Protein AF-D4FB14-F1 (afdb_monomer)

Solvent-accessible surface area (backbone atoms only — not comparable to full-atom values): 10816 Å² total; per-residue (Å²): 96,70,40,68,49,98,64,38,14,62,93,37,67,51,73,77,49,75,47,68,54,41,96,86,33,47,47,35,34,47,76,75,43,80,45,64,65,75,73,38,76,52,76,44,35,54,68,38,36,37,28,49,55,84,32,40,20,40,39,31,70,35,40,84,39,26,44,37,42,24,39,80,46,80,50,56,49,92,87,82,57,50,80,40,74,49,42,32,41,36,32,32,37,50,33,45,89,35,49,62,56,20,61,69,43,66,49,81,36,81,83,39,46,65,65,57,49,53,50,52,42,48,38,38,71,61,81,35,59,51,46,44,76,78,39,82,56,90,43,39,35,28,40,38,35,58,78,79,51,34,35,44,33,43,27,70,34,55,43,76,51,95,56,98,83,56,55,68,44,89,50,50,28,40,38,37,40,37,70,52,96,92,49,76,48,74,51,75,47,52,90,69,82,86,123

Structure (mmCIF, N/CA/C/O backbone):
data_AF-D4FB14-F1
#
_entry.id   AF-D4FB14-F1
#
loop_
_atom_site.group_PDB
_atom_site.id
_atom_site.type_symbol
_atom_site.label_atom_id
_atom_site.label_alt_id
_atom_site.label_comp_id
_atom_site.label_asym_id
_atom_site.label_entity_id
_atom_site.label_seq_id
_atom_site.pdbx_PDB_ins_code
_atom_site.Cartn_x
_atom_site.Cartn_y
_atom_site.Cartn_z
_atom_site.occupancy
_atom_site.B_iso_or_equiv
_atom_site.auth_seq_id
_atom_site.auth_comp_id
_atom_site.auth_asym_id
_atom_site.auth_atom_id
_atom_site.pdbx_PDB_model_num
ATOM 1 N N . SER A 1 1 ? -9.679 -5.275 0.689 1.00 96.06 1 SER A N 1
ATOM 2 C CA . SER A 1 1 ? -10.363 -6.532 1.067 1.00 96.06 1 SER A CA 1
ATOM 3 C C . SER A 1 1 ? -11.517 -6.734 0.104 1.00 96.06 1 SER A C 1
ATOM 5 O O . SER A 1 1 ? -11.755 -5.839 -0.703 1.00 96.06 1 SER A O 1
ATOM 7 N N . ASN A 1 2 ? -12.218 -7.870 0.173 1.00 98.25 2 ASN A N 1
ATOM 8 C CA . ASN A 1 2 ? -13.463 -8.083 -0.573 1.00 98.25 2 ASN A CA 1
ATOM 9 C C . ASN A 1 2 ? -13.333 -7.854 -2.095 1.00 98.25 2 ASN A C 1
ATOM 11 O O . ASN A 1 2 ? -14.292 -7.456 -2.756 1.00 98.25 2 ASN A O 1
ATOM 15 N N . ILE A 1 3 ? -12.146 -8.109 -2.658 1.00 98.31 3 ILE A N 1
ATOM 16 C CA . ILE A 1 3 ? -11.881 -7.961 -4.092 1.00 98.31 3 ILE A CA 1
ATOM 17 C C . ILE A 1 3 ? -12.497 -9.154 -4.817 1.00 98.31 3 ILE A C 1
ATOM 19 O O . ILE A 1 3 ? -12.206 -10.314 -4.509 1.00 98.31 3 ILE A O 1
ATOM 23 N N . ASN A 1 4 ? -13.368 -8.855 -5.773 1.00 98.19 4 ASN A N 1
ATOM 24 C CA . ASN A 1 4 ? -14.141 -9.832 -6.521 1.00 98.19 4 ASN A CA 1
ATOM 25 C C . ASN A 1 4 ? -14.252 -9.395 -7.989 1.00 98.19 4 ASN A C 1
ATOM 27 O O . ASN A 1 4 ? -14.322 -8.203 -8.285 1.00 98.19 4 ASN A O 1
ATOM 31 N N . SER A 1 5 ? -14.356 -10.365 -8.895 1.00 98.44 5 SER A N 1
ATOM 32 C CA . SER A 1 5 ? -14.755 -10.159 -10.288 1.00 98.44 5 SER A CA 1
ATOM 33 C C . SER A 1 5 ? -15.698 -11.271 -10.740 1.00 98.44 5 SER A C 1
ATOM 35 O O . SER A 1 5 ? -15.844 -12.296 -10.070 1.00 98.44 5 SER A O 1
ATOM 37 N N . SER A 1 6 ? -16.344 -11.076 -11.888 1.00 97.94 6 SER A N 1
ATOM 38 C CA . SER A 1 6 ? -17.233 -12.073 -12.494 1.00 97.94 6 SER A CA 1
ATOM 39 C C . SER A 1 6 ? -16.515 -13.369 -12.889 1.00 97.94 6 SER A C 1
ATOM 41 O O . SER A 1 6 ? -17.149 -14.421 -12.915 1.00 97.94 6 SER A O 1
ATOM 43 N N . ASP A 1 7 ? -15.207 -13.310 -13.152 1.00 97.62 7 ASP A N 1
ATOM 44 C CA . ASP A 1 7 ? -14.383 -14.454 -13.560 1.00 97.62 7 ASP A CA 1
ATOM 45 C C . ASP A 1 7 ? -13.338 -14.799 -12.491 1.00 97.62 7 ASP A C 1
ATOM 47 O O . ASP A 1 7 ? -12.143 -14.880 -12.762 1.00 97.62 7 ASP A O 1
ATOM 51 N N . LYS A 1 8 ? -13.783 -14.960 -11.237 1.00 97.88 8 LYS A N 1
ATOM 52 C CA . LYS A 1 8 ? -12.958 -15.494 -10.134 1.00 97.88 8 LYS A CA 1
ATOM 53 C C . LYS A 1 8 ? -11.618 -14.763 -9.952 1.00 97.88 8 LYS A C 1
ATOM 55 O O . LYS A 1 8 ? -10.580 -15.392 -9.768 1.00 97.88 8 LYS A O 1
ATOM 60 N N . ASN A 1 9 ? -11.634 -13.434 -10.039 1.00 97.94 9 ASN A N 1
ATOM 61 C CA . ASN A 1 9 ? -10.448 -12.575 -9.958 1.00 97.94 9 ASN A CA 1
ATOM 62 C C . ASN A 1 9 ? -9.366 -12.833 -11.025 1.00 97.94 9 ASN A C 1
ATOM 64 O O . ASN A 1 9 ? -8.234 -12.371 -10.880 1.00 97.94 9 ASN A O 1
ATOM 68 N N . LYS A 1 10 ? -9.696 -13.506 -12.133 1.00 98.19 10 LYS A N 1
ATOM 69 C CA . LYS A 1 10 ? -8.795 -13.627 -13.283 1.00 98.19 10 LYS A CA 1
ATOM 70 C C . LYS A 1 10 ? -8.414 -12.237 -13.799 1.00 98.19 10 LYS A C 1
ATOM 72 O O . LYS A 1 10 ? -9.292 -11.411 -14.046 1.00 98.19 10 LYS A O 1
ATOM 77 N N . ASN A 1 11 ? -7.111 -12.007 -13.968 1.00 97.50 11 ASN A N 1
ATOM 78 C CA . ASN A 1 11 ? -6.515 -10.733 -14.394 1.00 97.50 11 ASN A CA 1
ATOM 79 C C . ASN A 1 11 ? -6.848 -9.534 -13.483 1.00 97.50 11 ASN A C 1
ATOM 81 O O . ASN A 1 11 ? -6.716 -8.388 -13.907 1.00 97.50 11 ASN A O 1
ATOM 85 N N . VAL A 1 12 ? -7.312 -9.774 -12.252 1.00 98.62 12 VAL A N 1
ATOM 86 C CA . VAL A 1 12 ? -7.488 -8.706 -11.266 1.00 98.62 12 VAL A CA 1
ATOM 87 C C . VAL A 1 12 ? -6.157 -8.482 -10.572 1.00 98.62 12 VAL A C 1
ATOM 89 O O . VAL A 1 12 ? -5.571 -9.407 -10.009 1.00 98.62 12 VAL A O 1
ATOM 92 N N . GLU A 1 13 ? -5.689 -7.242 -10.607 1.00 98.62 13 GLU A N 1
ATOM 93 C CA . GLU A 1 13 ? -4.352 -6.878 -10.159 1.00 98.62 13 GLU A CA 1
ATOM 94 C C . GLU A 1 13 ? -4.395 -5.605 -9.314 1.00 98.62 13 GLU A C 1
ATOM 96 O O . GLU A 1 13 ? -5.209 -4.712 -9.552 1.00 98.62 13 GLU A O 1
ATOM 101 N N . THR A 1 14 ? -3.491 -5.515 -8.339 1.00 98.81 14 THR A N 1
ATOM 102 C CA . THR A 1 14 ? -3.184 -4.259 -7.643 1.00 98.81 14 THR A CA 1
ATOM 103 C C . THR A 1 14 ? -1.739 -3.886 -7.936 1.00 98.81 14 THR A C 1
ATOM 105 O O . THR A 1 14 ? -0.813 -4.544 -7.459 1.00 98.81 14 THR A O 1
ATOM 108 N N . THR A 1 15 ? -1.531 -2.829 -8.716 1.00 98.81 15 THR A N 1
ATOM 109 C CA . THR A 1 15 ? -0.194 -2.325 -9.058 1.00 98.81 15 THR A CA 1
ATOM 110 C C . THR A 1 15 ? 0.459 -1.647 -7.857 1.00 98.81 15 THR A C 1
ATOM 112 O O . THR A 1 15 ? -0.116 -0.733 -7.272 1.00 98.81 15 THR A O 1
ATOM 115 N N . LEU A 1 16 ? 1.683 -2.059 -7.516 1.00 98.81 16 LEU A N 1
ATOM 116 C CA . LEU A 1 16 ? 2.514 -1.383 -6.516 1.00 98.81 16 LEU A CA 1
ATOM 117 C C . LEU A 1 16 ? 3.178 -0.143 -7.120 1.00 98.81 16 LEU A C 1
ATOM 119 O O . LEU A 1 16 ? 3.118 0.940 -6.542 1.00 98.81 16 LEU A O 1
ATOM 123 N N . PHE A 1 17 ? 3.787 -0.302 -8.297 1.00 98.81 17 PHE A N 1
ATOM 124 C CA . PHE A 1 17 ? 4.384 0.787 -9.065 1.00 98.81 17 PHE A CA 1
ATOM 125 C C . PHE A 1 17 ? 4.550 0.408 -10.538 1.00 98.81 17 PHE A C 1
ATOM 127 O O . PHE A 1 17 ? 4.574 -0.773 -10.897 1.00 98.81 17 PHE A O 1
ATOM 134 N N . GLN A 1 18 ? 4.724 1.427 -11.379 1.00 98.75 18 GLN A N 1
ATOM 135 C CA . GLN A 1 18 ? 5.226 1.288 -12.740 1.00 98.75 18 GLN A CA 1
ATOM 136 C C . GLN A 1 18 ? 5.961 2.569 -13.150 1.00 98.75 18 GLN A C 1
ATOM 138 O O . GLN A 1 18 ? 5.395 3.656 -13.063 1.00 98.75 18 GLN A O 1
ATOM 143 N N . HIS A 1 19 ? 7.198 2.446 -13.633 1.00 98.62 19 HIS A N 1
ATOM 144 C CA . HIS A 1 19 ? 7.951 3.565 -14.206 1.00 98.62 19 HIS A CA 1
ATOM 145 C C . HIS A 1 19 ? 8.799 3.109 -15.400 1.00 98.62 19 HIS A C 1
ATOM 147 O O . HIS A 1 19 ? 9.176 1.938 -15.513 1.00 98.62 19 HIS A O 1
ATOM 153 N N . ALA A 1 20 ? 9.102 4.043 -16.304 1.00 98.56 20 ALA A N 1
ATOM 154 C CA . ALA A 1 20 ? 9.988 3.782 -17.433 1.00 98.56 20 ALA A CA 1
ATOM 155 C C . ALA A 1 20 ? 11.423 3.523 -16.948 1.00 98.56 20 ALA A C 1
ATOM 157 O O . ALA A 1 20 ? 11.875 4.115 -15.965 1.00 98.56 20 ALA A O 1
ATOM 158 N N . ILE A 1 21 ? 12.141 2.653 -17.651 1.00 98.62 21 ILE A N 1
ATOM 159 C CA . ILE A 1 21 ? 13.561 2.405 -17.426 1.00 98.62 21 ILE A CA 1
ATOM 160 C C . ILE A 1 21 ? 14.365 3.369 -18.297 1.00 98.62 21 ILE A C 1
ATOM 162 O O . ILE A 1 21 ? 14.224 3.388 -19.519 1.00 98.62 21 ILE A O 1
ATOM 166 N N . THR A 1 22 ? 15.219 4.162 -17.661 1.00 97.94 22 THR A N 1
ATOM 167 C CA . THR A 1 22 ? 16.111 5.133 -18.311 1.00 97.94 22 THR A CA 1
ATOM 168 C C . THR A 1 22 ? 17.533 4.962 -17.768 1.00 97.94 22 THR A C 1
ATOM 170 O O . THR A 1 22 ? 17.707 4.269 -16.766 1.00 97.94 22 THR A O 1
ATOM 173 N N . PRO A 1 23 ? 18.565 5.608 -18.346 1.00 96.12 23 PRO A N 1
ATOM 174 C CA . PRO A 1 23 ? 19.920 5.541 -17.795 1.00 96.12 23 PRO A CA 1
ATOM 175 C C . PRO A 1 23 ? 20.027 5.992 -16.328 1.00 96.12 23 PRO A C 1
ATOM 177 O O . PRO A 1 23 ? 20.862 5.474 -15.594 1.00 96.12 23 PRO A O 1
ATOM 180 N N . THR A 1 24 ? 19.175 6.926 -15.888 1.00 96.31 24 THR A N 1
ATOM 181 C CA . THR A 1 24 ? 19.124 7.397 -14.493 1.00 96.31 24 THR A CA 1
ATOM 182 C C . THR A 1 24 ? 18.177 6.578 -13.615 1.00 96.31 24 THR A C 1
ATOM 184 O O . THR A 1 24 ? 18.390 6.502 -12.410 1.00 96.31 24 THR A O 1
ATOM 187 N N . LEU A 1 25 ? 17.163 5.935 -14.204 1.00 96.75 25 LEU A N 1
ATOM 188 C CA . LEU A 1 25 ? 16.174 5.092 -13.526 1.00 96.75 25 LEU A CA 1
ATOM 189 C C . LEU A 1 25 ? 16.327 3.625 -13.952 1.00 96.75 25 LEU A C 1
ATOM 191 O O . LEU A 1 25 ? 15.397 3.013 -14.481 1.00 96.75 25 LEU A O 1
ATOM 195 N N . ASN A 1 26 ? 17.534 3.076 -13.792 1.00 96.31 26 ASN A N 1
ATOM 196 C CA . ASN A 1 26 ? 17.870 1.757 -14.333 1.00 96.31 26 ASN A CA 1
ATOM 197 C C . ASN A 1 26 ? 17.841 0.620 -13.304 1.00 96.31 26 ASN A C 1
ATOM 199 O O . ASN A 1 26 ? 17.978 -0.543 -13.673 1.00 96.31 26 ASN A O 1
ATOM 203 N N . THR A 1 27 ? 17.666 0.918 -12.020 1.00 97.69 27 THR A N 1
ATOM 204 C CA . THR A 1 27 ? 17.907 -0.051 -10.944 1.00 97.69 27 THR A CA 1
ATOM 205 C C . THR A 1 27 ? 16.663 -0.249 -10.098 1.00 97.69 27 THR A C 1
ATOM 207 O O . THR A 1 27 ? 16.078 0.733 -9.644 1.00 97.69 27 THR A O 1
ATOM 210 N N . ILE A 1 28 ? 16.316 -1.497 -9.806 1.00 98.62 28 ILE A N 1
ATOM 211 C CA . ILE A 1 28 ? 15.419 -1.823 -8.691 1.00 98.62 28 ILE A CA 1
ATOM 212 C C . ILE A 1 28 ? 16.183 -2.658 -7.666 1.00 98.62 28 ILE A C 1
ATOM 214 O O . ILE A 1 28 ? 17.127 -3.370 -8.018 1.00 98.62 28 ILE A O 1
ATOM 218 N N . TRP A 1 29 ? 15.779 -2.585 -6.405 1.00 98.81 29 TRP A N 1
ATOM 219 C CA . TRP A 1 29 ? 16.258 -3.496 -5.367 1.00 98.81 29 TRP A CA 1
ATOM 220 C C . TRP A 1 29 ? 15.170 -4.501 -5.039 1.00 98.81 29 TRP A C 1
ATOM 222 O O . TRP A 1 29 ? 14.009 -4.124 -4.949 1.00 98.81 29 TRP A O 1
ATOM 232 N N . ILE A 1 30 ? 15.537 -5.762 -4.843 1.00 98.75 30 ILE A N 1
ATOM 233 C CA . ILE A 1 30 ? 14.637 -6.826 -4.395 1.00 98.75 30 ILE A CA 1
ATOM 234 C C . ILE A 1 30 ? 15.359 -7.587 -3.291 1.00 98.75 30 ILE A C 1
ATOM 236 O O . ILE A 1 30 ? 16.407 -8.176 -3.545 1.00 98.75 30 ILE A O 1
ATOM 240 N N . ASN A 1 31 ? 14.832 -7.564 -2.066 1.00 98.56 31 ASN A N 1
ATOM 241 C CA . ASN A 1 31 ? 15.411 -8.273 -0.918 1.00 98.56 31 ASN A CA 1
ATOM 242 C C . ASN A 1 31 ? 16.929 -8.037 -0.728 1.00 98.56 31 ASN A C 1
ATOM 244 O O . ASN A 1 31 ? 17.682 -8.952 -0.402 1.00 98.56 31 ASN A O 1
ATOM 248 N N . GLY A 1 32 ? 17.392 -6.806 -0.955 1.00 98.12 32 GLY A N 1
ATOM 249 C CA . GLY A 1 32 ? 18.802 -6.413 -0.827 1.00 98.12 32 GLY A CA 1
ATOM 250 C C . GLY A 1 32 ? 19.654 -6.688 -2.065 1.00 98.12 32 GLY A C 1
ATOM 251 O O . GLY A 1 32 ? 20.797 -6.245 -2.123 1.00 98.12 32 GLY A O 1
ATOM 252 N N . GLN A 1 33 ? 19.106 -7.352 -3.083 1.00 98.56 33 GLN A N 1
ATOM 253 C CA . GLN A 1 33 ? 19.774 -7.568 -4.359 1.00 98.56 33 GLN A CA 1
ATOM 254 C C . GLN A 1 33 ? 19.442 -6.445 -5.344 1.00 98.56 33 GLN A C 1
ATOM 256 O O . GLN A 1 33 ? 18.276 -6.139 -5.590 1.00 98.56 33 GLN A O 1
ATOM 261 N N . LYS A 1 34 ? 20.476 -5.864 -5.952 1.00 98.44 34 LYS A N 1
ATOM 262 C CA . LYS A 1 34 ? 20.340 -4.889 -7.036 1.00 98.44 34 LYS A CA 1
ATOM 263 C C . LYS A 1 34 ? 20.050 -5.602 -8.359 1.00 98.44 34 LYS A C 1
ATOM 265 O O . LYS A 1 34 ? 20.778 -6.524 -8.728 1.00 98.44 34 LYS A O 1
ATOM 270 N N . ILE A 1 35 ? 19.024 -5.161 -9.083 1.00 98.62 35 ILE A N 1
ATOM 271 C CA . ILE A 1 35 ? 18.598 -5.729 -10.366 1.00 98.62 35 ILE A CA 1
ATOM 272 C C . ILE A 1 35 ? 18.587 -4.637 -11.440 1.00 98.62 35 ILE A C 1
ATOM 274 O O . ILE A 1 35 ? 17.920 -3.611 -11.301 1.00 98.62 35 ILE A O 1
ATOM 278 N N . GLU A 1 36 ? 19.303 -4.894 -12.535 1.00 98.38 36 GLU A N 1
ATOM 279 C CA . GLU A 1 36 ? 19.389 -4.011 -13.711 1.00 98.38 36 GLU A CA 1
ATOM 280 C C . GLU A 1 36 ? 18.982 -4.718 -15.015 1.00 98.38 36 GLU A C 1
ATOM 282 O O . GLU A 1 36 ? 18.650 -4.054 -15.996 1.00 98.38 36 GLU A O 1
ATOM 287 N N . ALA A 1 37 ? 18.950 -6.057 -15.024 1.00 98.12 37 ALA A N 1
ATOM 288 C CA . ALA A 1 37 ? 18.675 -6.864 -16.211 1.00 98.12 37 ALA A CA 1
ATOM 289 C C . ALA A 1 37 ? 17.296 -6.573 -16.838 1.00 98.12 37 ALA A C 1
ATOM 291 O O . ALA A 1 37 ? 16.327 -6.271 -16.134 1.00 98.12 37 ALA A O 1
ATOM 292 N N . ILE A 1 38 ? 17.226 -6.671 -18.171 1.00 97.12 38 ILE A N 1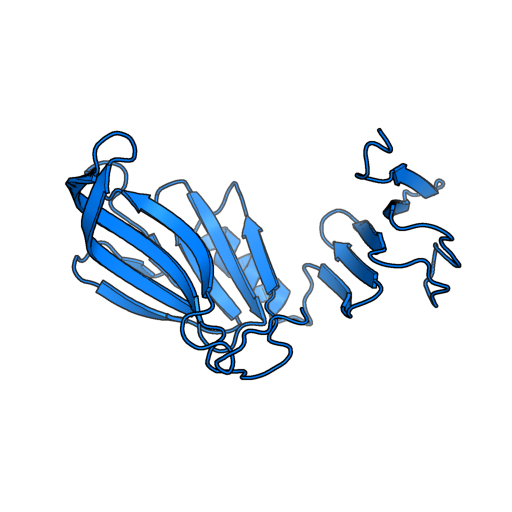
ATOM 293 C CA . ILE A 1 38 ? 16.005 -6.572 -18.982 1.00 97.12 38 ILE A CA 1
ATOM 294 C C . ILE A 1 38 ? 16.132 -7.588 -20.139 1.00 97.12 38 ILE A C 1
ATOM 296 O O . ILE A 1 38 ? 17.108 -7.505 -20.885 1.00 97.12 38 ILE A O 1
ATOM 300 N N . PRO A 1 39 ? 15.182 -8.523 -20.320 1.00 98.19 39 PRO A N 1
ATOM 301 C CA . PRO A 1 39 ? 14.025 -8.744 -19.462 1.00 98.19 39 PRO A CA 1
ATOM 302 C C . PRO A 1 39 ? 14.424 -9.330 -18.097 1.00 98.19 39 PRO A C 1
ATOM 304 O O . PRO A 1 39 ? 15.455 -9.986 -17.959 1.00 98.19 39 PRO A O 1
ATOM 307 N N . TYR A 1 40 ? 13.600 -9.087 -17.083 1.00 98.69 40 TYR A N 1
ATOM 308 C CA . TYR A 1 40 ? 13.703 -9.743 -15.783 1.00 98.69 40 TYR A CA 1
ATOM 309 C C . TYR A 1 40 ? 12.311 -9.944 -15.198 1.00 98.69 40 TYR A C 1
ATOM 311 O O . TYR A 1 40 ? 11.525 -8.999 -15.136 1.00 98.69 40 TYR A O 1
ATOM 319 N N . GLN A 1 41 ? 12.019 -11.157 -14.737 1.00 98.62 41 GLN A N 1
ATOM 320 C CA . GLN A 1 41 ? 10.761 -11.494 -14.084 1.00 98.62 41 GLN A CA 1
ATOM 321 C C . GLN A 1 41 ? 11.029 -12.315 -12.829 1.00 98.62 41 GLN A C 1
ATOM 323 O O . GLN A 1 41 ? 11.887 -13.197 -12.817 1.00 98.62 41 GLN A O 1
ATOM 328 N N . THR A 1 42 ? 10.271 -12.036 -11.776 1.00 98.75 42 THR A N 1
ATOM 329 C CA . THR A 1 42 ? 10.244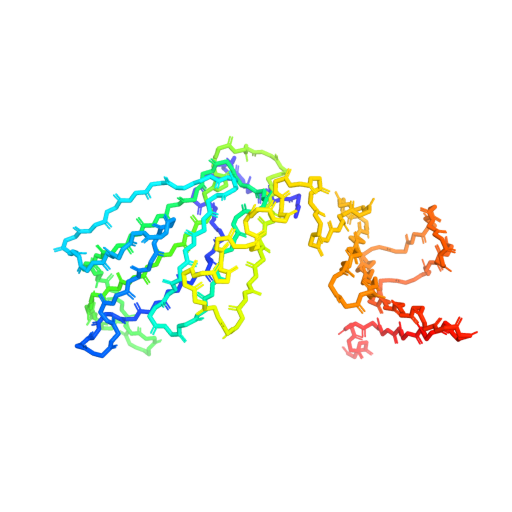 -12.857 -10.564 1.00 98.75 42 THR A CA 1
ATOM 330 C C . THR A 1 42 ? 8.898 -12.713 -9.860 1.00 98.75 42 THR A C 1
ATOM 332 O O . THR A 1 42 ? 8.098 -11.836 -10.192 1.00 98.75 42 THR A O 1
ATOM 335 N N . THR A 1 43 ? 8.653 -13.566 -8.872 1.00 98.69 43 THR A N 1
ATOM 336 C CA . THR A 1 43 ? 7.493 -13.481 -7.986 1.00 98.69 43 THR A CA 1
ATOM 337 C C . THR A 1 43 ? 7.945 -13.325 -6.544 1.00 98.69 43 THR A C 1
ATOM 339 O O . THR A 1 43 ? 8.828 -14.051 -6.090 1.00 98.69 43 THR A O 1
ATOM 342 N N . LEU A 1 44 ? 7.298 -12.418 -5.826 1.00 98.75 44 LEU A N 1
ATOM 343 C CA . LEU A 1 44 ? 7.481 -12.143 -4.410 1.00 98.75 44 LEU A CA 1
ATOM 344 C C . LEU A 1 44 ? 6.225 -12.530 -3.626 1.00 98.75 44 LEU A C 1
ATOM 346 O O . LEU A 1 44 ? 5.144 -12.721 -4.192 1.00 98.75 44 LEU A O 1
ATOM 350 N N . LYS A 1 45 ? 6.373 -12.621 -2.309 1.00 98.19 45 LYS A N 1
ATOM 351 C CA . LYS A 1 45 ? 5.319 -12.956 -1.348 1.00 98.19 45 LYS A CA 1
ATOM 352 C C . LYS A 1 45 ? 5.457 -12.116 -0.077 1.00 98.19 45 LYS A C 1
ATOM 354 O O . LYS A 1 45 ? 6.342 -11.274 0.048 1.00 98.19 45 LYS A O 1
ATOM 359 N N . GLN A 1 46 ? 4.577 -12.351 0.890 1.00 98.44 46 GLN A N 1
ATOM 360 C CA . GLN A 1 46 ? 4.654 -11.725 2.209 1.00 98.44 46 GLN A CA 1
ATOM 361 C C . GLN A 1 46 ? 6.059 -11.814 2.837 1.00 98.44 46 GLN A C 1
ATOM 363 O O . GLN A 1 46 ? 6.658 -12.886 2.927 1.00 98.44 46 GLN A O 1
ATOM 368 N N . GLY A 1 47 ? 6.539 -10.677 3.337 1.00 98.25 47 GLY A N 1
ATOM 369 C CA . GLY A 1 47 ? 7.850 -10.494 3.955 1.00 98.25 47 GLY A CA 1
ATOM 370 C C . GLY A 1 47 ? 8.941 -10.044 2.982 1.00 98.25 47 GLY A C 1
ATOM 371 O O . GLY A 1 47 ? 9.946 -9.498 3.445 1.00 98.25 47 GLY A O 1
ATOM 372 N N . ASP A 1 48 ? 8.737 -10.231 1.675 1.00 98.75 48 ASP A N 1
ATOM 373 C CA . ASP A 1 48 ? 9.625 -9.698 0.648 1.00 98.75 48 ASP A CA 1
ATOM 374 C C . ASP A 1 48 ? 9.425 -8.191 0.487 1.00 98.75 48 ASP A C 1
ATOM 376 O O . ASP A 1 48 ? 8.354 -7.633 0.757 1.00 98.75 48 ASP A O 1
ATOM 380 N N . TRP A 1 49 ? 10.468 -7.524 0.013 1.00 98.88 49 TRP A N 1
ATOM 381 C CA . TRP A 1 49 ? 10.435 -6.099 -0.256 1.00 98.88 49 TRP A CA 1
ATOM 382 C C . TRP A 1 49 ? 11.216 -5.730 -1.507 1.00 98.88 49 TRP A C 1
ATOM 384 O O . TRP A 1 49 ? 12.119 -6.444 -1.954 1.00 98.88 49 TRP A O 1
ATOM 394 N N . LEU A 1 50 ? 10.877 -4.568 -2.053 1.00 98.81 50 LEU A N 1
ATOM 395 C CA . LEU A 1 50 ? 11.554 -3.990 -3.200 1.00 98.81 50 LEU A CA 1
ATOM 396 C C . LEU A 1 50 ? 11.714 -2.471 -3.061 1.00 98.81 50 LEU A C 1
ATOM 398 O O . LEU A 1 50 ? 11.035 -1.854 -2.245 1.00 98.81 50 LEU A O 1
ATOM 402 N N . ILE A 1 51 ? 12.636 -1.880 -3.819 1.00 98.88 51 ILE A N 1
ATOM 403 C CA . ILE A 1 51 ? 12.802 -0.424 -3.950 1.00 98.88 51 ILE A CA 1
ATOM 404 C C . ILE A 1 51 ? 12.802 -0.096 -5.441 1.00 98.88 51 ILE A C 1
ATOM 406 O O . ILE A 1 51 ? 13.574 -0.698 -6.196 1.00 98.88 51 ILE A O 1
ATOM 410 N N . ASP A 1 52 ? 11.930 0.816 -5.864 1.00 98.75 52 ASP A N 1
ATOM 411 C CA . ASP A 1 52 ? 11.883 1.285 -7.250 1.00 98.75 52 ASP A CA 1
ATOM 412 C C . ASP A 1 52 ? 13.054 2.238 -7.572 1.00 98.75 52 ASP A C 1
ATOM 414 O O . ASP A 1 52 ? 13.840 2.618 -6.700 1.00 98.75 52 ASP A O 1
ATOM 418 N N . SER A 1 53 ? 13.201 2.646 -8.836 1.00 98.25 53 SER A N 1
ATOM 419 C CA . SER A 1 53 ? 14.268 3.591 -9.203 1.00 98.25 53 SER A CA 1
ATOM 420 C C . SER A 1 53 ? 14.042 5.018 -8.688 1.00 98.25 53 SER A C 1
ATOM 422 O O . SER A 1 53 ? 14.938 5.851 -8.809 1.00 98.25 53 SER A O 1
ATOM 424 N N . ASN A 1 54 ? 12.866 5.319 -8.136 1.00 98.06 54 ASN A N 1
ATOM 425 C CA . ASN A 1 54 ? 12.526 6.613 -7.556 1.00 98.06 54 ASN A CA 1
ATOM 426 C C . ASN A 1 54 ? 12.795 6.675 -6.043 1.00 98.06 54 ASN A C 1
ATOM 428 O O . ASN A 1 54 ? 12.635 7.741 -5.454 1.00 98.06 54 ASN A O 1
ATOM 432 N N . GLY A 1 55 ? 13.255 5.577 -5.434 1.00 98.19 55 GLY A N 1
ATOM 433 C CA . GLY A 1 55 ? 13.596 5.503 -4.013 1.00 98.19 55 GLY A CA 1
ATOM 434 C C . GLY A 1 55 ? 12.426 5.123 -3.103 1.00 98.19 55 GLY A C 1
ATOM 435 O O . GLY A 1 55 ? 12.579 5.161 -1.883 1.00 98.19 55 GLY A O 1
ATOM 436 N N . ASN A 1 56 ? 11.279 4.723 -3.661 1.00 98.81 56 ASN A N 1
ATOM 437 C CA . ASN A 1 56 ? 10.157 4.228 -2.869 1.00 98.81 56 ASN A CA 1
ATOM 438 C C . ASN A 1 56 ? 10.377 2.752 -2.537 1.00 98.81 56 ASN A C 1
ATOM 440 O O . ASN A 1 56 ? 10.555 1.920 -3.429 1.00 98.81 56 ASN A O 1
ATOM 444 N N . GLY A 1 57 ? 10.353 2.418 -1.251 1.00 98.88 57 GLY A N 1
ATOM 445 C CA . GLY A 1 57 ? 10.424 1.048 -0.762 1.00 98.88 57 GLY A CA 1
ATOM 446 C C . GLY A 1 57 ? 9.035 0.469 -0.554 1.00 98.88 57 GLY A C 1
ATOM 447 O O . GLY A 1 57 ? 8.196 1.106 0.070 1.00 98.88 57 GLY A O 1
ATOM 448 N N . TYR A 1 58 ? 8.796 -0.753 -1.015 1.00 98.88 58 TYR A N 1
ATOM 449 C CA . TYR A 1 58 ? 7.532 -1.463 -0.850 1.00 98.88 58 TYR A CA 1
ATOM 450 C C . TYR A 1 58 ? 7.802 -2.757 -0.094 1.00 98.88 58 TYR A C 1
ATOM 452 O O . TYR A 1 58 ? 8.513 -3.631 -0.589 1.00 98.88 58 TYR A O 1
ATOM 460 N N . LEU A 1 59 ? 7.244 -2.881 1.106 1.00 98.88 59 LEU A N 1
ATOM 461 C CA . LEU A 1 59 ? 7.259 -4.112 1.891 1.00 98.88 59 LEU A CA 1
ATOM 462 C C . LEU A 1 59 ? 5.918 -4.821 1.722 1.00 98.88 59 LEU A C 1
ATOM 464 O O . LEU A 1 59 ? 4.874 -4.260 2.057 1.00 98.88 59 LEU A O 1
ATOM 468 N N . ILE A 1 60 ? 5.940 -6.057 1.230 1.00 98.88 60 ILE A N 1
ATOM 469 C CA . ILE A 1 60 ? 4.738 -6.867 1.039 1.00 98.88 60 ILE A CA 1
ATOM 470 C C . ILE A 1 60 ? 4.372 -7.484 2.387 1.00 98.88 60 ILE A C 1
ATOM 472 O O . ILE A 1 60 ? 5.090 -8.340 2.900 1.00 98.88 60 ILE A O 1
ATOM 476 N N . THR A 1 61 ? 3.259 -7.067 2.980 1.00 98.62 61 THR A N 1
ATOM 477 C CA . THR A 1 61 ? 2.877 -7.494 4.336 1.00 98.62 61 THR A CA 1
ATOM 478 C C . THR A 1 61 ? 1.720 -8.485 4.353 1.00 98.62 61 THR A C 1
ATOM 480 O O . THR A 1 61 ? 1.614 -9.271 5.290 1.00 98.62 61 THR A O 1
ATOM 483 N N . GLN A 1 62 ? 0.916 -8.544 3.292 1.00 98.31 62 GLN A N 1
ATOM 484 C CA . GLN A 1 62 ? -0.040 -9.620 3.044 1.00 98.31 62 GLN A CA 1
ATOM 485 C C . GLN A 1 62 ? -0.339 -9.695 1.541 1.00 98.31 62 GLN A C 1
ATOM 487 O O . GLN A 1 62 ? -1.109 -8.906 1.009 1.00 98.31 62 GLN A O 1
ATOM 492 N N . ALA A 1 63 ? 0.279 -10.645 0.846 1.00 97.88 63 ALA A N 1
ATOM 493 C CA . ALA A 1 63 ? -0.062 -11.037 -0.521 1.00 97.88 63 ALA A CA 1
ATOM 494 C C . ALA A 1 63 ? 0.577 -12.400 -0.810 1.00 97.88 63 ALA A C 1
ATOM 496 O O . ALA A 1 63 ? 1.721 -12.642 -0.417 1.00 97.88 63 ALA A O 1
ATOM 497 N N . GLU A 1 64 ? -0.153 -13.285 -1.487 1.00 95.19 64 GLU A N 1
ATOM 498 C CA . GLU A 1 64 ? 0.351 -14.622 -1.824 1.00 95.19 64 GLU A CA 1
ATOM 499 C C . GLU A 1 64 ? 1.267 -14.595 -3.051 1.00 95.19 64 GLU A C 1
ATOM 501 O O . GLU A 1 64 ? 2.294 -15.272 -3.070 1.00 95.19 64 GLU A O 1
ATOM 506 N N . LYS A 1 65 ? 0.925 -13.776 -4.052 1.00 98.50 65 LYS A N 1
ATOM 507 C CA . LYS A 1 65 ? 1.678 -13.663 -5.297 1.00 98.50 65 LYS A CA 1
ATOM 508 C C . LYS A 1 65 ? 1.778 -12.212 -5.745 1.00 98.50 65 LYS A C 1
ATOM 510 O O . LYS A 1 65 ? 0.775 -11.576 -6.063 1.00 98.50 65 LYS A O 1
ATOM 515 N N . VAL A 1 66 ? 3.003 -11.707 -5.800 1.00 98.88 66 VAL A N 1
ATOM 516 C CA . VAL A 1 66 ? 3.334 -10.391 -6.349 1.00 98.88 66 VAL A CA 1
ATOM 517 C C . VAL A 1 66 ? 4.301 -10.592 -7.499 1.00 98.88 66 VAL A C 1
ATOM 519 O O . VAL A 1 66 ? 5.403 -11.087 -7.299 1.00 98.88 66 VAL A O 1
ATOM 522 N N . ASN A 1 67 ? 3.909 -10.237 -8.712 1.00 98.88 67 ASN A N 1
ATOM 523 C CA . ASN A 1 67 ? 4.799 -10.304 -9.862 1.00 98.88 67 ASN A CA 1
ATOM 524 C C . ASN A 1 67 ? 5.664 -9.046 -9.906 1.00 98.88 67 ASN A C 1
ATOM 526 O O . ASN A 1 67 ? 5.187 -7.947 -9.627 1.00 98.88 67 ASN A O 1
ATOM 530 N N . VAL A 1 68 ? 6.922 -9.205 -10.299 1.00 98.88 68 VAL A N 1
ATOM 531 C CA . VAL A 1 68 ? 7.823 -8.109 -10.656 1.00 98.88 68 VAL A CA 1
ATOM 532 C C . VAL A 1 68 ? 8.278 -8.350 -12.085 1.00 98.88 68 VAL A C 1
ATOM 534 O O . VAL A 1 68 ? 8.719 -9.453 -12.412 1.00 98.88 68 VAL A O 1
ATOM 537 N N . SER A 1 69 ? 8.189 -7.328 -12.932 1.00 98.81 69 SER A N 1
ATOM 538 C CA . SER A 1 69 ? 8.648 -7.398 -14.317 1.00 98.81 69 SER A CA 1
ATOM 539 C C . SER A 1 69 ? 9.427 -6.153 -14.717 1.00 98.81 69 SER A C 1
ATOM 541 O O . SER A 1 69 ? 8.984 -5.021 -14.506 1.00 98.81 69 SER A O 1
ATOM 543 N N . ARG A 1 70 ? 10.578 -6.385 -15.346 1.00 98.75 70 ARG A N 1
ATOM 544 C CA . ARG A 1 70 ? 11.320 -5.421 -16.156 1.00 98.75 70 ARG A CA 1
ATOM 545 C C . ARG A 1 70 ? 11.259 -5.901 -17.596 1.00 98.75 70 ARG A C 1
ATOM 547 O O . ARG A 1 70 ? 11.832 -6.942 -17.912 1.00 98.75 70 ARG A O 1
ATOM 554 N N . GLN A 1 71 ? 10.553 -5.188 -18.464 1.00 98.62 71 GLN A N 1
ATOM 555 C CA . GLN A 1 71 ? 10.313 -5.655 -19.831 1.00 98.62 71 GLN A CA 1
ATOM 556 C C . GLN A 1 71 ? 10.054 -4.518 -20.813 1.00 98.62 71 GLN A C 1
ATOM 558 O O . GLN A 1 71 ? 9.631 -3.428 -20.424 1.00 98.62 71 GLN A O 1
ATOM 563 N N . HIS A 1 72 ? 10.265 -4.820 -22.091 1.00 98.75 72 HIS A N 1
ATOM 564 C CA . HIS A 1 72 ? 9.704 -4.041 -23.185 1.00 98.75 72 HIS A CA 1
ATOM 565 C C . HIS A 1 72 ? 8.176 -4.189 -23.186 1.00 98.75 72 HIS A C 1
ATOM 567 O O . HIS A 1 72 ? 7.655 -5.295 -23.026 1.00 98.75 72 HIS A O 1
ATOM 573 N N . GLN A 1 73 ? 7.463 -3.081 -23.353 1.00 98.75 73 GLN A N 1
ATOM 574 C CA . GLN A 1 73 ? 6.010 -3.019 -23.417 1.00 98.75 73 GLN A CA 1
ATOM 575 C C . GLN A 1 73 ? 5.586 -2.234 -24.656 1.00 98.75 73 GLN A C 1
ATOM 577 O O . GLN A 1 73 ? 6.089 -1.140 -24.908 1.00 98.75 73 GLN A O 1
ATOM 582 N N . THR A 1 74 ? 4.612 -2.775 -25.381 1.00 98.50 74 THR A N 1
ATOM 583 C CA . THR A 1 74 ? 3.875 -2.074 -26.435 1.00 98.50 74 THR A CA 1
ATOM 584 C C . THR A 1 74 ? 2.553 -1.567 -25.871 1.00 98.50 74 THR A C 1
ATOM 586 O O . THR A 1 74 ? 1.848 -2.310 -25.188 1.00 98.50 74 THR A O 1
ATOM 589 N N . SER A 1 75 ? 2.197 -0.325 -26.172 1.00 98.31 75 SER A N 1
ATOM 590 C CA . SER A 1 75 ? 0.962 0.321 -25.729 1.00 98.31 75 SER A CA 1
ATOM 591 C C . SER A 1 75 ? 0.410 1.227 -26.838 1.00 98.31 75 SER A C 1
ATOM 593 O O . SER A 1 75 ? 0.808 1.121 -28.000 1.00 98.31 75 SER A O 1
ATOM 595 N N . ALA A 1 76 ? -0.533 2.099 -26.499 1.00 98.25 76 ALA A N 1
ATOM 596 C CA . ALA A 1 76 ? -1.045 3.136 -27.379 1.00 98.25 76 ALA A CA 1
ATOM 597 C C . ALA A 1 76 ? -1.206 4.447 -26.603 1.00 98.25 76 ALA A C 1
ATOM 599 O O . ALA A 1 76 ? -1.516 4.439 -25.409 1.00 98.25 76 ALA A O 1
ATOM 600 N N . GLU A 1 77 ? -0.988 5.583 -27.262 1.00 97.62 77 GLU A N 1
ATOM 601 C CA . GLU A 1 77 ? -1.241 6.879 -26.631 1.00 97.62 77 GLU A CA 1
ATOM 602 C C . GLU A 1 77 ? -2.757 7.140 -26.445 1.00 97.62 77 GLU A C 1
ATOM 604 O O . GLU A 1 77 ? -3.609 6.405 -26.953 1.00 97.62 77 GLU A O 1
ATOM 609 N N . ASN A 1 78 ? -3.115 8.151 -25.645 1.00 97.50 78 ASN A N 1
ATOM 610 C CA . ASN A 1 78 ? -4.498 8.330 -25.183 1.00 97.50 78 ASN A CA 1
ATOM 611 C C . ASN A 1 78 ? -5.414 9.141 -26.121 1.00 97.50 78 ASN A C 1
ATOM 613 O O . ASN A 1 78 ? -6.629 9.108 -25.920 1.00 97.50 78 ASN A O 1
ATOM 617 N N . LYS A 1 79 ? -4.891 9.867 -27.119 1.00 97.00 79 LYS A N 1
ATOM 618 C CA . LYS A 1 79 ? -5.688 10.785 -27.954 1.00 97.00 79 LYS A CA 1
ATOM 619 C C . LYS A 1 79 ? -6.214 10.149 -29.238 1.00 97.00 79 LYS A C 1
ATOM 621 O O . LYS A 1 79 ? -7.373 10.343 -29.590 1.00 97.00 79 LYS A O 1
ATOM 626 N N . ASN A 1 80 ? -5.370 9.431 -29.960 1.00 97.38 80 ASN A N 1
ATOM 627 C CA . ASN A 1 80 ? -5.623 8.812 -31.257 1.00 97.38 80 ASN A CA 1
ATOM 628 C C . ASN A 1 80 ? -5.243 7.319 -31.331 1.00 97.38 80 ASN A C 1
ATOM 630 O O . ASN A 1 80 ? -5.386 6.722 -32.399 1.00 97.38 80 ASN A O 1
ATOM 634 N N . ARG A 1 81 ? -4.826 6.705 -30.214 1.00 97.69 81 ARG A N 1
ATOM 635 C CA . ARG A 1 81 ? -4.467 5.285 -30.075 1.00 97.69 81 ARG A CA 1
ATOM 636 C C . ARG A 1 81 ? -3.319 4.852 -30.985 1.00 97.69 81 ARG A C 1
ATOM 638 O O . ARG A 1 81 ? -3.256 3.689 -31.383 1.00 97.69 81 ARG A O 1
ATOM 645 N N . GLN A 1 82 ? -2.424 5.773 -31.334 1.00 98.38 82 GLN A N 1
ATOM 646 C CA . GLN A 1 82 ? -1.242 5.403 -32.107 1.00 98.38 82 GLN A CA 1
ATOM 647 C C . GLN A 1 82 ? -0.309 4.527 -31.260 1.00 98.38 82 GLN A C 1
ATOM 649 O O . GLN A 1 82 ? -0.165 4.802 -30.062 1.00 98.38 82 GLN A O 1
ATOM 654 N N . PRO A 1 83 ? 0.308 3.483 -31.849 1.00 98.31 83 PRO A N 1
ATOM 655 C CA . PRO A 1 83 ? 1.194 2.583 -31.122 1.00 98.31 83 PRO A CA 1
ATOM 656 C C . PRO A 1 83 ? 2.361 3.322 -30.466 1.00 98.31 83 PRO A C 1
ATOM 658 O O . PRO A 1 83 ? 2.970 4.210 -31.064 1.00 98.31 83 PRO A O 1
ATOM 661 N N . THR A 1 84 ? 2.688 2.920 -29.244 1.00 98.56 84 THR A N 1
ATOM 662 C CA . THR A 1 84 ? 3.856 3.384 -28.493 1.00 98.56 84 THR A CA 1
ATOM 663 C C . THR A 1 84 ? 4.599 2.197 -27.900 1.00 98.56 84 THR A C 1
ATOM 665 O O . THR A 1 84 ? 4.044 1.109 -27.742 1.00 98.56 84 THR A O 1
ATOM 668 N N . GLU A 1 85 ? 5.865 2.399 -27.561 1.00 98.69 85 GLU A N 1
ATOM 669 C CA . GLU A 1 85 ? 6.694 1.365 -26.955 1.00 98.69 85 GLU A CA 1
ATOM 670 C C . GLU A 1 85 ? 7.649 1.952 -25.915 1.00 98.69 85 GLU A C 1
ATOM 672 O O . GLU A 1 85 ? 7.979 3.140 -25.945 1.00 98.69 85 GLU A O 1
ATOM 677 N N . GLY A 1 86 ? 8.093 1.120 -24.977 1.00 98.44 86 GLY A N 1
ATOM 678 C CA . GLY A 1 86 ? 9.083 1.509 -23.979 1.00 98.44 86 GLY A CA 1
ATOM 679 C C . GLY A 1 86 ? 9.474 0.360 -23.060 1.00 98.44 86 GLY A C 1
ATOM 680 O O . GLY A 1 86 ? 8.794 -0.659 -22.989 1.00 98.44 86 GLY A O 1
ATOM 681 N N . ASN A 1 87 ? 10.581 0.524 -22.340 1.00 98.75 87 ASN A N 1
ATOM 68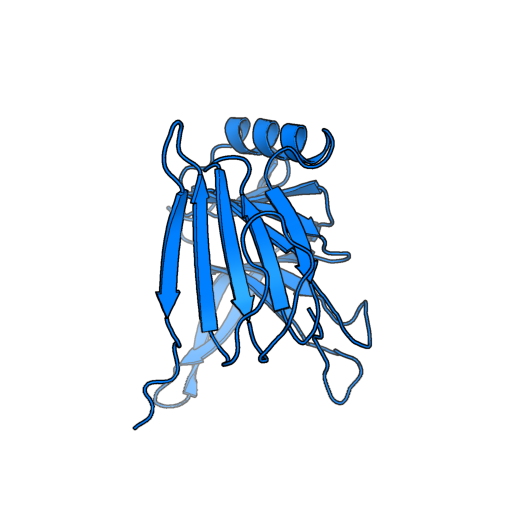2 C CA . ASN A 1 87 ? 10.998 -0.422 -21.306 1.00 98.75 87 ASN A CA 1
ATOM 683 C C . ASN A 1 87 ? 10.510 0.067 -19.943 1.00 98.75 87 ASN A C 1
ATOM 685 O O . ASN A 1 87 ? 10.717 1.231 -19.602 1.00 98.75 87 ASN A O 1
ATOM 689 N N . PHE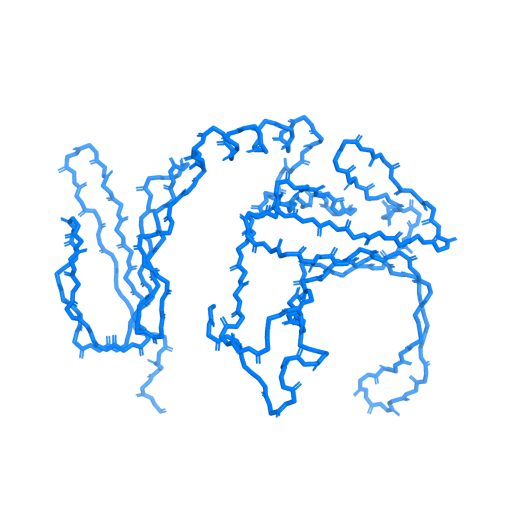 A 1 88 ? 9.902 -0.813 -19.152 1.00 98.88 88 PHE A N 1
ATOM 690 C CA . PHE A 1 88 ? 9.300 -0.462 -17.866 1.00 98.88 88 PHE A CA 1
ATOM 691 C C . PHE A 1 88 ? 9.713 -1.433 -16.769 1.00 98.88 88 PHE A C 1
ATOM 693 O O . PHE A 1 88 ? 9.861 -2.628 -17.018 1.00 98.88 88 PHE A O 1
ATOM 700 N N . SER A 1 89 ? 9.863 -0.906 -15.552 1.00 98.75 89 SER A N 1
ATOM 701 C CA . SER A 1 89 ? 9.864 -1.686 -14.313 1.00 98.75 89 SER A CA 1
ATOM 702 C C . SER A 1 89 ? 8.492 -1.572 -13.671 1.00 98.75 89 SER A C 1
ATOM 704 O O . SER A 1 89 ? 7.938 -0.476 -13.587 1.00 98.75 89 SER A O 1
ATOM 706 N N . SER A 1 90 ? 7.952 -2.692 -13.214 1.00 98.88 90 SER A N 1
ATOM 707 C CA . SER A 1 90 ? 6.635 -2.752 -12.585 1.00 98.88 90 SER A CA 1
ATOM 708 C C . SER A 1 90 ? 6.566 -3.886 -11.573 1.00 98.88 90 SER A C 1
ATOM 710 O O . SER A 1 90 ? 7.264 -4.895 -11.708 1.00 98.88 90 SER A O 1
ATOM 712 N N . ALA A 1 91 ? 5.705 -3.723 -10.575 1.00 98.88 91 ALA A N 1
ATOM 713 C CA . ALA A 1 91 ? 5.319 -4.798 -9.677 1.00 98.88 91 ALA A CA 1
ATOM 714 C C . ALA A 1 91 ? 3.825 -4.721 -9.370 1.00 98.88 91 ALA A C 1
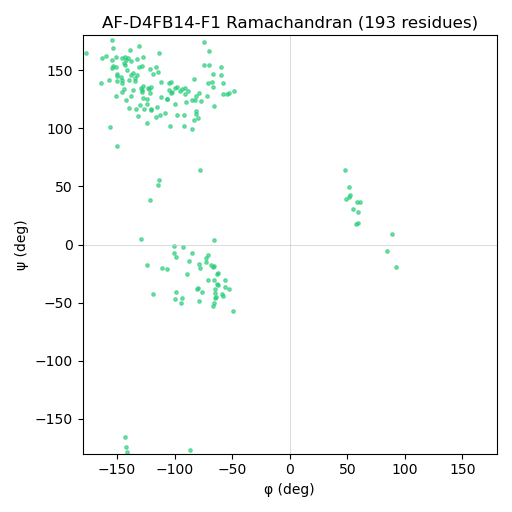ATOM 716 O O . ALA A 1 91 ? 3.281 -3.627 -9.203 1.00 98.88 91 ALA A O 1
ATOM 717 N N . TRP A 1 92 ? 3.163 -5.871 -9.282 1.00 98.94 92 TRP A N 1
ATOM 718 C CA . TRP A 1 92 ? 1.728 -5.951 -9.026 1.00 98.94 92 TRP A CA 1
ATOM 719 C C . TRP A 1 92 ? 1.349 -7.221 -8.272 1.00 98.94 92 TRP A C 1
ATOM 721 O O . TRP A 1 92 ? 1.954 -8.277 -8.447 1.00 98.94 92 TRP A O 1
ATOM 731 N N . ILE A 1 93 ? 0.331 -7.117 -7.427 1.00 98.88 93 ILE A N 1
ATOM 732 C CA . ILE A 1 93 ? -0.274 -8.242 -6.717 1.00 98.88 93 ILE A C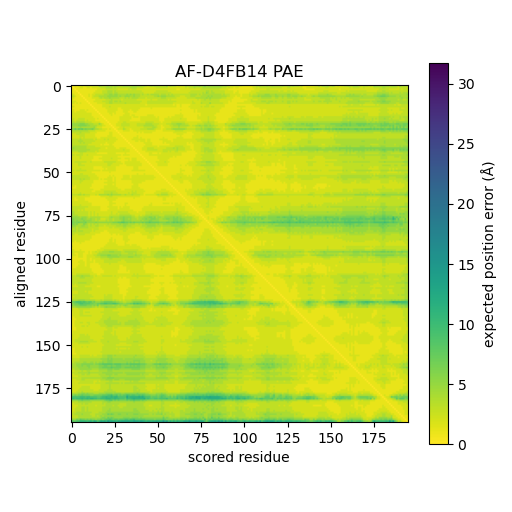A 1
ATOM 733 C C . ILE A 1 93 ? -1.259 -8.932 -7.662 1.00 98.88 93 ILE A C 1
ATOM 735 O O . ILE A 1 93 ? -2.130 -8.272 -8.224 1.00 98.88 93 ILE A O 1
ATOM 739 N N . ASP A 1 94 ? -1.132 -10.248 -7.817 1.00 98.69 94 ASP A N 1
ATOM 740 C CA . ASP A 1 94 ? -2.034 -11.088 -8.609 1.00 98.69 94 ASP A CA 1
ATOM 741 C C . ASP A 1 94 ? -3.147 -11.639 -7.711 1.00 98.69 94 ASP A C 1
ATOM 743 O O . ASP A 1 94 ? -2.898 -12.467 -6.832 1.00 98.69 94 ASP A O 1
ATOM 747 N N . HIS A 1 95 ? -4.383 -11.182 -7.923 1.00 98.38 95 HIS A N 1
ATOM 748 C CA . HIS A 1 95 ? -5.526 -11.602 -7.113 1.00 98.38 95 HIS A CA 1
ATOM 749 C C . HIS A 1 95 ? -6.167 -12.910 -7.583 1.00 98.38 95 HIS A C 1
ATOM 751 O O . HIS A 1 95 ? -7.017 -13.435 -6.862 1.00 98.38 95 HIS A O 1
ATOM 757 N N . SER A 1 96 ? -5.762 -13.469 -8.730 1.00 97.88 96 SER A N 1
ATOM 758 C CA . SER A 1 96 ? -6.358 -14.696 -9.283 1.00 97.88 96 SER A CA 1
ATOM 759 C C . SER A 1 96 ? -6.101 -15.940 -8.427 1.00 97.88 96 SER A C 1
ATOM 761 O O . SER A 1 96 ? -6.856 -16.909 -8.500 1.00 97.88 96 SER A O 1
ATOM 763 N N . VAL A 1 97 ? -5.089 -15.888 -7.554 1.00 96.56 97 VAL A N 1
ATOM 764 C CA . VAL A 1 97 ? -4.804 -16.915 -6.536 1.00 96.56 97 VAL A CA 1
ATOM 765 C C . VAL A 1 97 ? -5.942 -17.073 -5.520 1.00 96.56 97 VAL A C 1
ATOM 767 O O . VAL A 1 97 ? -6.125 -18.151 -4.962 1.00 96.56 97 VAL A O 1
ATOM 770 N N . GLN A 1 98 ? -6.763 -16.032 -5.329 1.00 96.81 98 GLN A N 1
ATOM 771 C CA . GLN A 1 98 ? -7.916 -16.061 -4.437 1.00 96.81 98 GLN A CA 1
ATOM 772 C C . GLN A 1 98 ? -9.199 -15.684 -5.206 1.00 96.81 98 GLN A C 1
ATOM 774 O O . GLN A 1 98 ? -9.452 -14.503 -5.449 1.00 96.81 98 GLN A O 1
ATOM 779 N N . PRO A 1 99 ? -10.071 -16.653 -5.544 1.00 95.12 99 PRO A N 1
ATOM 780 C CA . PRO A 1 99 ? -11.171 -16.442 -6.490 1.00 95.12 99 PRO A CA 1
ATOM 781 C C . PRO A 1 99 ? -12.332 -15.589 -5.958 1.00 95.12 99 PRO A C 1
ATOM 783 O O . PRO A 1 99 ? -13.178 -15.158 -6.738 1.00 95.12 99 PRO A O 1
ATOM 786 N N . LYS A 1 100 ? -12.405 -15.377 -4.640 1.00 97.38 100 LYS A N 1
ATOM 787 C CA . LYS A 1 100 ? -13.446 -14.589 -3.976 1.00 97.38 100 LYS A CA 1
ATOM 788 C C . LYS A 1 100 ? -12.864 -13.858 -2.772 1.00 97.38 100 LYS A C 1
ATOM 790 O O . LYS A 1 100 ? -12.046 -14.420 -2.045 1.00 97.38 100 LYS A O 1
ATOM 795 N N . ASP A 1 101 ? -13.322 -12.630 -2.559 1.00 97.81 101 ASP A N 1
ATOM 796 C CA . ASP A 1 101 ? -12.954 -11.774 -1.432 1.00 97.81 101 ASP A CA 1
ATOM 797 C C . ASP A 1 101 ? -11.432 -11.638 -1.256 1.00 97.81 101 ASP A C 1
ATOM 799 O O . ASP A 1 101 ? -10.907 -11.639 -0.139 1.00 97.81 101 ASP A O 1
ATOM 803 N N . SER A 1 102 ? -10.719 -11.508 -2.381 1.00 98.06 102 SER A N 1
ATOM 804 C CA . SER A 1 102 ? -9.271 -11.328 -2.390 1.00 98.06 102 SER A CA 1
ATOM 805 C C . SER A 1 102 ? -8.873 -10.062 -1.636 1.00 98.06 102 SER A C 1
ATOM 807 O O . SER A 1 102 ? -9.652 -9.114 -1.454 1.00 98.06 102 SER A O 1
ATOM 809 N N . ASN A 1 103 ? -7.666 -10.072 -1.092 1.00 98.31 103 ASN A N 1
ATOM 810 C CA . ASN A 1 103 ? -7.201 -9.025 -0.204 1.00 98.31 103 ASN A CA 1
ATOM 811 C C . ASN A 1 103 ? -5.681 -8.904 -0.239 1.00 98.31 103 ASN A C 1
ATOM 813 O O . ASN A 1 103 ? -4.979 -9.862 -0.554 1.00 98.31 103 ASN A O 1
ATOM 817 N N . TYR A 1 104 ? -5.202 -7.705 0.073 1.00 98.62 104 TYR A N 1
ATOM 818 C CA . TYR A 1 104 ? -3.784 -7.403 0.142 1.00 98.62 104 TYR A CA 1
ATOM 819 C C . TYR A 1 104 ? -3.480 -6.439 1.285 1.00 98.62 104 TYR A C 1
ATOM 821 O O . TYR A 1 104 ? -4.382 -5.741 1.769 1.00 98.62 104 TYR A O 1
ATOM 829 N N . GLU A 1 105 ? -2.209 -6.395 1.675 1.00 98.81 105 GLU A N 1
ATOM 830 C CA . GLU A 1 105 ? -1.564 -5.349 2.466 1.00 98.81 105 GLU A CA 1
ATOM 831 C C . GLU A 1 105 ? -0.116 -5.199 1.991 1.00 98.81 105 GLU A C 1
ATOM 833 O O . GLU A 1 105 ? 0.580 -6.179 1.709 1.00 98.81 105 GLU A O 1
ATOM 838 N N . TYR A 1 106 ? 0.335 -3.957 1.906 1.00 98.81 106 TYR A N 1
ATOM 839 C CA . TYR A 1 106 ? 1.734 -3.605 1.724 1.00 98.81 106 TYR A CA 1
ATOM 840 C C . TYR A 1 106 ? 1.974 -2.244 2.375 1.00 98.81 106 TYR A C 1
ATOM 842 O O . TYR A 1 106 ? 1.031 -1.488 2.620 1.00 98.81 106 TYR A O 1
ATOM 850 N N . MET A 1 107 ? 3.234 -1.930 2.655 1.00 98.81 107 MET A N 1
ATOM 851 C CA . MET A 1 107 ? 3.640 -0.654 3.237 1.00 98.81 107 MET A CA 1
ATOM 852 C C . MET A 1 107 ? 4.661 0.028 2.334 1.00 98.81 107 MET A C 1
ATOM 854 O O . MET A 1 107 ? 5.588 -0.627 1.855 1.00 98.81 107 MET A O 1
ATOM 858 N N . VAL A 1 108 ? 4.477 1.331 2.103 1.00 98.88 108 VAL A N 1
ATOM 859 C CA . VAL A 1 108 ? 5.389 2.153 1.299 1.00 98.88 108 VAL A CA 1
ATOM 860 C C . VAL A 1 108 ? 6.233 3.036 2.212 1.00 98.88 108 VAL A C 1
ATOM 862 O O . VAL A 1 108 ? 5.702 3.698 3.102 1.00 98.88 108 VAL A O 1
ATOM 865 N N . PHE A 1 109 ? 7.537 3.068 1.962 1.00 98.75 109 PHE A N 1
ATOM 866 C CA . PHE A 1 109 ? 8.514 3.927 2.622 1.00 98.75 109 PHE A CA 1
ATOM 867 C C . PHE A 1 109 ? 9.084 4.895 1.583 1.00 98.75 109 PHE A C 1
ATOM 869 O O . PHE A 1 109 ? 9.671 4.461 0.596 1.00 98.75 109 PHE A O 1
ATOM 876 N N . LEU A 1 110 ? 8.887 6.199 1.784 1.00 98.44 110 LEU A N 1
ATOM 877 C CA . LEU A 1 110 ? 9.220 7.228 0.785 1.00 98.44 110 LEU A CA 1
ATOM 878 C C . LEU A 1 110 ? 10.717 7.577 0.732 1.00 98.44 110 LEU A C 1
ATOM 880 O O . LEU A 1 110 ? 11.177 8.193 -0.221 1.00 98.44 110 LEU A O 1
ATOM 884 N N . ASP A 1 111 ? 11.472 7.213 1.765 1.00 97.12 111 ASP A N 1
ATOM 885 C CA . ASP A 1 111 ? 12.895 7.508 1.941 1.00 97.12 111 ASP A CA 1
ATOM 886 C C . ASP A 1 111 ? 13.721 6.216 2.079 1.00 97.12 111 ASP A C 1
ATOM 888 O O . ASP A 1 111 ? 14.642 6.119 2.905 1.00 97.12 111 ASP A O 1
ATOM 892 N N . ALA A 1 112 ? 13.346 5.196 1.303 1.00 98.56 112 ALA A N 1
ATOM 893 C CA . ALA A 1 112 ? 13.859 3.846 1.447 1.00 98.56 112 ALA A CA 1
ATOM 894 C C . ALA A 1 112 ? 15.319 3.712 0.996 1.00 98.56 112 ALA A C 1
ATOM 896 O O . ALA A 1 112 ? 15.737 4.206 -0.049 1.00 98.56 112 ALA A O 1
ATOM 897 N N . THR A 1 113 ? 16.082 2.948 1.774 1.00 98.62 113 THR A N 1
ATOM 898 C CA . THR A 1 113 ? 17.389 2.403 1.386 1.00 98.62 113 THR A CA 1
ATOM 899 C C . THR A 1 113 ? 17.380 0.893 1.633 1.00 98.62 113 THR A C 1
ATOM 901 O O . THR A 1 113 ? 16.534 0.419 2.403 1.00 98.62 113 THR A O 1
ATOM 904 N N . PRO A 1 114 ? 18.287 0.110 1.018 1.00 98.50 114 PRO A N 1
ATOM 905 C CA . PRO A 1 114 ? 18.375 -1.326 1.279 1.00 98.50 114 PRO A CA 1
ATOM 906 C C . PRO A 1 114 ? 18.492 -1.664 2.773 1.00 98.50 114 PRO A C 1
ATOM 908 O O . PRO A 1 114 ? 17.858 -2.607 3.247 1.00 98.50 114 PRO A O 1
ATOM 911 N N . GLU A 1 115 ? 19.235 -0.857 3.530 1.00 98.50 115 GLU A N 1
ATOM 912 C CA . GLU A 1 115 ? 19.418 -1.008 4.975 1.00 98.50 115 GLU A CA 1
ATOM 913 C C . GLU A 1 115 ? 18.103 -0.764 5.723 1.00 98.50 115 GLU A C 1
ATOM 915 O O . GLU A 1 115 ? 17.648 -1.641 6.461 1.00 98.50 115 GLU A O 1
ATOM 920 N N . LYS A 1 116 ? 17.439 0.377 5.472 1.00 98.50 116 LYS A N 1
ATOM 921 C CA . LYS A 1 116 ? 16.147 0.708 6.097 1.00 98.50 116 LYS A CA 1
ATOM 922 C C . LYS A 1 116 ? 15.089 -0.347 5.788 1.00 98.50 116 LYS A C 1
ATOM 924 O O . LYS A 1 116 ? 14.359 -0.763 6.684 1.00 98.50 116 LYS A O 1
ATOM 929 N N . MET A 1 117 ? 15.012 -0.824 4.546 1.00 98.81 117 MET A N 1
ATOM 930 C CA . MET A 1 117 ? 14.052 -1.868 4.173 1.00 98.81 117 MET A CA 1
ATOM 931 C C . MET A 1 117 ? 14.345 -3.194 4.878 1.00 98.81 117 MET A C 1
ATOM 933 O O . MET A 1 117 ? 13.413 -3.856 5.336 1.00 98.81 117 MET A O 1
ATOM 937 N N . GLY A 1 118 ? 15.621 -3.555 5.046 1.00 98.56 118 GLY A N 1
ATOM 938 C CA . GLY A 1 118 ? 16.028 -4.701 5.860 1.00 98.56 118 GLY A CA 1
ATOM 939 C C . GLY A 1 118 ? 15.551 -4.596 7.314 1.00 98.56 118 GLY A C 1
ATOM 940 O O . GLY A 1 118 ? 15.007 -5.564 7.858 1.00 98.56 118 GLY A O 1
ATOM 941 N N . GLU A 1 119 ? 15.685 -3.416 7.927 1.00 98.25 119 GLU A N 1
ATOM 942 C CA . GLU A 1 119 ? 15.187 -3.134 9.279 1.00 98.25 119 GLU A CA 1
ATOM 943 C C . GLU A 1 119 ? 13.658 -3.197 9.365 1.00 98.25 119 GLU A C 1
ATOM 945 O O . GLU A 1 119 ? 13.119 -3.832 10.274 1.00 98.25 119 GLU A O 1
ATOM 950 N N . MET A 1 120 ? 12.942 -2.587 8.416 1.00 98.44 120 MET A N 1
ATOM 951 C CA . MET A 1 120 ? 11.475 -2.597 8.396 1.00 98.44 120 MET A CA 1
ATOM 952 C C . MET A 1 120 ? 10.928 -4.010 8.192 1.00 98.44 120 MET A C 1
ATOM 954 O O . MET A 1 120 ? 10.021 -4.431 8.910 1.00 98.44 120 MET A O 1
ATOM 958 N N . ALA A 1 121 ? 11.529 -4.793 7.293 1.00 98.44 121 ALA A N 1
ATOM 959 C CA . ALA A 1 121 ? 11.175 -6.195 7.101 1.00 98.44 121 ALA A CA 1
ATOM 960 C C . ALA A 1 121 ? 11.442 -7.034 8.366 1.00 98.44 121 ALA A C 1
ATOM 962 O O . ALA A 1 121 ? 10.676 -7.947 8.680 1.00 98.44 121 ALA A O 1
ATOM 963 N N . LYS A 1 122 ? 12.500 -6.724 9.130 1.00 97.94 122 LYS A N 1
ATOM 964 C CA . LYS A 1 122 ? 12.760 -7.355 10.433 1.00 97.94 122 LYS A CA 1
ATOM 965 C C . LYS A 1 122 ? 11.686 -6.985 11.460 1.00 97.94 122 LYS A C 1
ATOM 967 O O . LYS A 1 122 ? 11.093 -7.894 12.035 1.00 97.94 122 LYS A O 1
ATOM 972 N N . LYS A 1 123 ? 11.367 -5.694 11.620 1.00 97.81 123 LYS A N 1
ATOM 973 C CA . LYS A 1 123 ? 10.272 -5.229 12.496 1.00 97.81 123 LYS A CA 1
ATOM 974 C C . LYS A 1 123 ? 8.930 -5.865 12.135 1.00 97.81 123 LYS A C 1
ATOM 976 O O . LYS A 1 123 ? 8.140 -6.181 13.018 1.00 97.81 123 LYS A O 1
ATOM 981 N N . PHE A 1 124 ? 8.670 -6.076 10.846 1.00 98.06 124 PHE A N 1
ATOM 982 C CA . PHE A 1 124 ? 7.473 -6.770 10.385 1.00 98.06 124 PHE A CA 1
ATOM 983 C C . PHE A 1 124 ? 7.430 -8.236 10.843 1.00 98.06 124 PHE A C 1
ATOM 985 O O . PHE A 1 124 ? 6.408 -8.694 11.349 1.00 98.06 124 PHE A O 1
ATOM 992 N N . ARG A 1 125 ? 8.542 -8.971 10.720 1.00 95.62 125 ARG A N 1
ATOM 993 C CA . ARG A 1 125 ? 8.630 -10.369 11.183 1.00 95.62 125 ARG A CA 1
ATOM 994 C C . ARG A 1 125 ? 8.508 -10.498 12.703 1.00 95.62 125 ARG A C 1
ATOM 996 O O . ARG A 1 125 ? 7.976 -11.490 13.190 1.00 95.62 125 ARG A O 1
ATOM 1003 N N . GLU A 1 126 ? 8.953 -9.491 13.446 1.00 92.94 126 GLU A N 1
ATOM 1004 C CA . GLU A 1 126 ? 8.825 -9.394 14.904 1.00 92.94 126 GLU A CA 1
ATOM 1005 C C . GLU A 1 126 ? 7.399 -8.968 15.316 1.00 92.94 126 GLU A C 1
ATOM 1007 O O . GLU A 1 126 ? 7.182 -7.902 15.887 1.00 92.94 126 GLU A O 1
ATOM 1012 N N . ASN A 1 127 ? 6.405 -9.816 15.018 1.00 92.38 127 ASN A N 1
ATOM 1013 C CA . ASN A 1 127 ? 4.989 -9.619 15.375 1.00 92.38 127 ASN A CA 1
ATOM 1014 C C . ASN A 1 127 ? 4.342 -8.349 14.771 1.00 92.38 127 ASN A C 1
ATOM 1016 O O . ASN A 1 127 ? 3.534 -7.668 15.411 1.00 92.38 127 ASN A O 1
ATOM 1020 N N . ASN A 1 128 ? 4.721 -8.013 13.535 1.00 94.56 128 ASN A N 1
ATOM 1021 C CA . ASN A 1 128 ? 4.305 -6.813 12.814 1.00 94.56 128 ASN A CA 1
ATOM 1022 C C . ASN A 1 128 ? 4.427 -5.541 13.668 1.00 94.56 128 ASN A C 1
ATOM 1024 O O . ASN A 1 128 ? 3.440 -4.880 13.988 1.00 94.56 128 ASN A O 1
ATOM 1028 N N . GLY A 1 129 ? 5.651 -5.178 14.055 1.00 96.12 129 GLY A N 1
ATOM 1029 C CA . GLY A 1 129 ? 5.945 -3.950 14.801 1.00 96.12 129 GLY A CA 1
ATOM 1030 C C . GLY A 1 129 ? 5.687 -2.643 14.035 1.00 96.12 129 GLY A C 1
ATOM 1031 O O . GLY A 1 129 ? 5.994 -1.579 14.562 1.00 96.12 129 GLY A O 1
ATOM 1032 N N . LEU A 1 130 ? 5.150 -2.708 12.812 1.00 98.31 130 LEU A N 1
ATOM 1033 C CA . LEU A 1 130 ? 4.917 -1.555 11.940 1.00 98.31 130 LEU A CA 1
ATOM 1034 C C . LEU A 1 130 ? 3.491 -1.018 12.074 1.00 98.31 130 LEU A C 1
ATOM 1036 O O . LEU A 1 130 ? 3.287 0.170 12.293 1.00 98.31 130 LEU A O 1
ATOM 1040 N N . TYR A 1 131 ? 2.498 -1.898 11.981 1.00 98.69 131 TYR A N 1
ATOM 1041 C CA . TYR A 1 131 ? 1.091 -1.531 12.098 1.00 98.69 131 TYR A CA 1
ATOM 1042 C C . TYR A 1 131 ? 0.262 -2.726 12.581 1.00 98.69 131 TYR A C 1
ATOM 1044 O O . TYR A 1 131 ? 0.763 -3.835 12.779 1.00 98.69 131 TYR A O 1
ATOM 1052 N N . GLN A 1 132 ? -1.023 -2.500 12.811 1.00 98.31 132 GLN A N 1
ATOM 1053 C CA . GLN A 1 132 ? -2.001 -3.534 13.101 1.00 98.31 132 GLN A CA 1
ATOM 1054 C C . GLN A 1 132 ? -3.288 -3.240 12.342 1.00 98.31 132 GLN A C 1
ATOM 1056 O O . GLN A 1 132 ? -3.861 -2.159 12.464 1.00 98.31 132 GLN A O 1
ATOM 1061 N N . VAL A 1 133 ? -3.778 -4.230 11.604 1.00 98.25 133 VAL A N 1
ATOM 1062 C CA . VAL A 1 133 ? -5.157 -4.224 11.120 1.00 98.25 133 VAL A CA 1
ATOM 1063 C C . VAL A 1 133 ? -6.052 -4.673 12.265 1.00 98.25 133 VAL A C 1
ATOM 1065 O O . VAL A 1 133 ? -6.016 -5.832 12.670 1.00 98.25 133 VAL A O 1
ATOM 1068 N N . VAL A 1 134 ? -6.822 -3.742 12.819 1.00 98.19 134 VAL A N 1
ATOM 1069 C CA . VAL A 1 134 ? -7.786 -4.030 13.891 1.00 98.19 134 VAL A CA 1
ATOM 1070 C C . VAL A 1 134 ? -9.058 -4.632 13.296 1.00 98.19 134 VAL A C 1
ATOM 1072 O O . VAL A 1 134 ? -9.632 -5.555 13.866 1.00 98.19 134 VAL A O 1
ATOM 1075 N N . ARG A 1 135 ? -9.475 -4.154 12.117 1.00 98.31 135 ARG A N 1
ATOM 1076 C CA . ARG A 1 135 ? -10.628 -4.683 11.381 1.00 98.31 135 ARG A CA 1
ATOM 1077 C C . ARG A 1 135 ? -10.443 -4.500 9.878 1.00 98.31 135 ARG A C 1
ATOM 1079 O O . ARG A 1 135 ? -9.923 -3.473 9.445 1.00 98.31 135 ARG A O 1
ATOM 1086 N N . LYS A 1 136 ? -10.858 -5.494 9.091 1.00 98.31 136 LYS A N 1
ATOM 1087 C CA . LYS A 1 136 ? -10.762 -5.497 7.623 1.00 98.31 136 LYS A CA 1
ATOM 1088 C C . LYS A 1 136 ? -11.904 -6.310 7.024 1.00 98.31 136 LYS A C 1
ATOM 1090 O O . LYS A 1 136 ? -11.754 -7.497 6.749 1.00 98.31 136 LYS A O 1
ATOM 1095 N N . ASP A 1 137 ? -13.048 -5.666 6.851 1.00 98.12 137 ASP A N 1
ATOM 1096 C CA . ASP A 1 137 ? -14.226 -6.242 6.210 1.00 98.12 137 ASP A CA 1
ATOM 1097 C C . ASP A 1 137 ? -14.960 -5.201 5.348 1.00 98.12 137 ASP A C 1
ATOM 1099 O O . ASP A 1 137 ? -14.486 -4.084 5.150 1.00 98.12 137 ASP A O 1
ATOM 1103 N N . LYS A 1 138 ? -16.121 -5.588 4.815 1.00 98.00 138 LYS A N 1
ATOM 1104 C CA . LYS A 1 138 ? -16.953 -4.758 3.936 1.00 98.00 138 LYS A CA 1
ATOM 1105 C C . LYS A 1 138 ? -17.560 -3.516 4.609 1.00 98.00 138 LYS A C 1
ATOM 1107 O O . LYS A 1 138 ? -18.029 -2.633 3.897 1.00 98.00 138 LYS A O 1
ATOM 1112 N N . ASP A 1 139 ? -17.612 -3.473 5.940 1.00 98.25 139 ASP A N 1
ATOM 1113 C CA . ASP A 1 139 ? -18.299 -2.418 6.685 1.00 98.25 139 ASP A CA 1
ATOM 1114 C C . ASP A 1 139 ? -17.290 -1.377 7.180 1.00 98.25 139 ASP A C 1
ATOM 1116 O O . ASP A 1 139 ? -17.502 -0.174 7.004 1.00 98.25 139 ASP A O 1
ATOM 1120 N N . VAL A 1 140 ? -16.177 -1.829 7.775 1.00 98.50 140 VAL A N 1
ATOM 1121 C CA . VAL A 1 140 ? -15.162 -0.946 8.363 1.00 98.50 140 VAL A CA 1
ATOM 1122 C C . VAL A 1 140 ? -13.750 -1.498 8.170 1.00 98.50 140 VAL A C 1
ATOM 1124 O O . VAL A 1 140 ? -13.453 -2.652 8.489 1.00 98.50 140 VAL A O 1
ATOM 1127 N N . HIS A 1 141 ? -12.835 -0.630 7.742 1.00 98.81 141 HIS A N 1
ATOM 1128 C CA . HIS A 1 141 ? -11.396 -0.854 7.870 1.00 98.81 141 HIS A CA 1
ATOM 1129 C C . HIS A 1 141 ? -10.824 -0.020 9.008 1.00 98.81 141 HIS A C 1
ATOM 1131 O O . HIS A 1 141 ? -11.051 1.185 9.064 1.00 98.81 141 HIS A O 1
ATOM 1137 N N . ILE A 1 142 ? -10.056 -0.654 9.892 1.00 98.81 142 ILE A N 1
ATOM 1138 C CA . ILE A 1 142 ? -9.396 0.004 11.020 1.00 98.81 142 ILE A CA 1
ATOM 1139 C C . ILE A 1 142 ? -7.925 -0.395 11.016 1.00 98.81 142 ILE A C 1
ATOM 1141 O O . ILE A 1 142 ? -7.596 -1.579 11.134 1.00 98.81 142 ILE A O 1
ATOM 1145 N N . ILE A 1 143 ? -7.047 0.597 10.891 1.00 98.75 143 ILE A N 1
ATOM 1146 C CA . ILE A 1 143 ? -5.595 0.415 10.854 1.00 98.75 143 ILE A CA 1
ATOM 1147 C C . ILE A 1 143 ? -4.977 1.263 11.956 1.00 98.75 143 ILE A C 1
ATOM 1149 O O . ILE A 1 143 ? -5.131 2.483 11.960 1.00 98.75 143 ILE A O 1
ATOM 1153 N N . TYR A 1 144 ? -4.255 0.618 12.867 1.00 98.69 144 TYR A N 1
ATOM 1154 C CA . TYR A 1 144 ? -3.403 1.273 13.850 1.00 98.69 144 TYR A CA 1
ATOM 1155 C C . TYR A 1 144 ? -1.954 1.272 13.356 1.00 98.69 144 TYR A C 1
ATOM 1157 O O . TYR A 1 144 ? -1.319 0.222 13.278 1.00 98.69 144 TYR A O 1
ATOM 1165 N N . ASP A 1 145 ? -1.432 2.445 13.016 1.00 98.62 145 ASP A N 1
ATOM 1166 C CA . ASP A 1 145 ? -0.028 2.648 12.674 1.00 98.62 145 ASP A CA 1
ATOM 1167 C C . ASP A 1 145 ? 0.800 2.772 13.961 1.00 98.62 145 ASP A C 1
ATOM 1169 O O . ASP A 1 145 ? 0.650 3.725 14.732 1.00 98.62 145 ASP A O 1
ATOM 1173 N N . LYS A 1 146 ? 1.691 1.802 14.194 1.00 98.19 146 LYS A N 1
ATOM 1174 C CA . LYS A 1 146 ? 2.539 1.753 15.393 1.00 98.19 146 LYS A CA 1
ATOM 1175 C C . LYS A 1 146 ? 3.721 2.719 15.297 1.00 98.19 146 LYS A C 1
ATOM 1177 O O . LYS A 1 146 ? 4.283 3.062 16.334 1.00 98.19 146 LYS A O 1
ATOM 1182 N N . LEU A 1 147 ? 4.105 3.153 14.093 1.00 97.25 147 LEU A N 1
ATOM 1183 C CA . LEU A 1 147 ? 5.209 4.092 13.888 1.00 97.25 147 LEU A CA 1
ATOM 1184 C C . LEU A 1 147 ? 4.793 5.524 14.239 1.00 97.25 147 LEU A C 1
ATOM 1186 O O . LEU A 1 147 ? 5.565 6.241 14.873 1.00 97.25 147 LEU A O 1
ATOM 1190 N N . SER A 1 148 ? 3.576 5.926 13.862 1.00 97.88 148 SER A N 1
ATOM 1191 C CA . SER A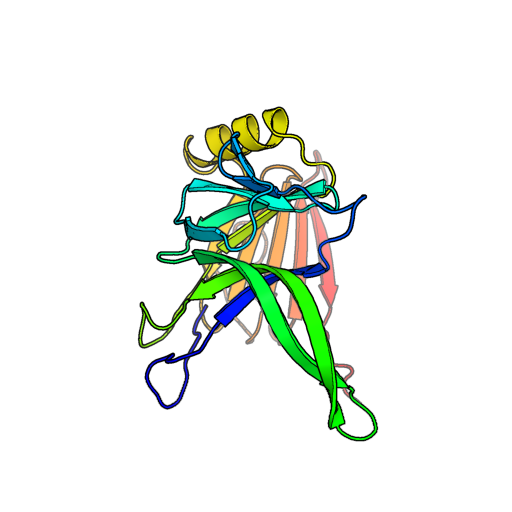 1 148 ? 3.036 7.264 14.150 1.00 97.88 148 SER A CA 1
ATOM 1192 C C . SER A 1 148 ? 2.096 7.324 15.358 1.00 97.88 148 SER A C 1
ATOM 1194 O O . SER A 1 148 ? 1.772 8.419 15.813 1.00 97.88 148 SER A O 1
ATOM 1196 N N . ASN A 1 149 ? 1.672 6.173 15.898 1.00 98.06 149 ASN A N 1
ATOM 1197 C CA . ASN A 1 149 ? 0.674 6.063 16.969 1.00 98.06 149 ASN A CA 1
ATOM 1198 C C . ASN A 1 149 ? -0.690 6.689 16.588 1.00 98.06 149 ASN A C 1
ATOM 1200 O O . ASN A 1 149 ? -1.401 7.277 17.412 1.00 98.06 149 ASN A O 1
ATOM 1204 N N . VAL A 1 150 ? -1.066 6.548 15.314 1.00 98.75 150 VAL A N 1
ATOM 1205 C CA . VAL A 1 150 ? -2.335 7.020 14.743 1.00 98.75 150 VAL A CA 1
ATOM 1206 C C . VAL A 1 150 ? -3.202 5.824 14.366 1.00 98.75 150 VAL A C 1
ATOM 1208 O O . VAL A 1 150 ? -2.716 4.826 13.845 1.00 98.75 150 VAL A O 1
ATOM 1211 N N . THR A 1 151 ? -4.508 5.914 14.617 1.00 98.88 151 THR A N 1
ATOM 1212 C CA . THR A 1 151 ? -5.488 4.941 14.108 1.00 98.88 151 THR A CA 1
ATOM 1213 C C . THR A 1 151 ? -6.386 5.610 13.080 1.00 98.88 151 THR A C 1
ATOM 1215 O O . THR A 1 151 ? -6.971 6.657 13.362 1.00 98.88 151 THR A O 1
ATOM 1218 N N . GLY A 1 152 ? -6.484 5.017 11.894 1.00 98.81 152 GLY A N 1
ATOM 1219 C CA . GLY A 1 152 ? -7.424 5.409 10.850 1.00 98.81 152 GLY A CA 1
ATOM 1220 C C . GLY A 1 152 ? -8.596 4.437 10.788 1.00 98.81 152 GLY A C 1
ATOM 1221 O O . GLY A 1 152 ? -8.403 3.225 10.886 1.00 98.81 152 GLY A O 1
ATOM 1222 N N . TYR A 1 153 ? -9.795 4.975 10.597 1.00 98.81 153 TYR A N 1
ATOM 1223 C CA . TYR A 1 153 ? -11.038 4.226 10.478 1.00 98.81 153 TYR A CA 1
ATOM 1224 C C . TYR A 1 153 ? -11.723 4.661 9.183 1.00 98.81 153 TYR A C 1
ATOM 1226 O O . TYR A 1 153 ? -12.106 5.821 9.042 1.00 98.81 153 TYR A O 1
ATOM 1234 N N . ALA A 1 154 ? -11.891 3.741 8.242 1.00 98.81 154 ALA A N 1
ATOM 1235 C CA . ALA A 1 154 ? -12.718 3.942 7.062 1.00 98.81 154 ALA A CA 1
ATOM 1236 C C . ALA A 1 154 ? -14.028 3.177 7.258 1.00 98.81 154 ALA A C 1
ATOM 1238 O O . ALA A 1 154 ? -14.067 1.954 7.126 1.00 98.81 154 ALA A O 1
ATOM 1239 N N . PHE A 1 155 ? -15.088 3.903 7.605 1.00 98.81 155 PHE A N 1
ATOM 1240 C CA . PHE A 1 155 ? -16.449 3.392 7.694 1.00 98.81 155 PHE A CA 1
ATOM 1241 C C . PHE A 1 155 ? -17.082 3.454 6.306 1.00 98.81 155 PHE A C 1
ATOM 1243 O O . PHE A 1 155 ? -17.551 4.508 5.874 1.00 98.81 155 PHE A O 1
ATOM 1250 N N . TYR A 1 156 ? -17.102 2.323 5.605 1.00 98.56 156 TYR A N 1
ATOM 1251 C CA . TYR A 1 156 ? -17.854 2.185 4.355 1.00 98.56 156 TYR A CA 1
ATOM 1252 C C . TYR A 1 156 ? -19.360 2.155 4.620 1.00 98.56 156 TYR A C 1
ATOM 1254 O O . TYR A 1 156 ? -20.147 2.603 3.790 1.00 98.56 156 TYR A O 1
ATOM 1262 N N . GLN A 1 157 ? -19.752 1.644 5.788 1.00 98.44 157 GLN A N 1
ATOM 1263 C CA . GLN A 1 157 ? -21.121 1.631 6.285 1.00 98.44 157 GLN A CA 1
ATOM 1264 C C . GLN A 1 157 ? -21.184 2.203 7.709 1.00 98.44 157 GLN A C 1
ATOM 1266 O O . GLN A 1 157 ? -20.205 2.102 8.456 1.00 98.44 157 GLN A O 1
ATOM 1271 N N . PRO A 1 158 ? -22.336 2.762 8.125 1.00 98.44 158 PRO A N 1
ATOM 1272 C CA . PRO A 1 158 ? -22.613 3.024 9.533 1.00 98.44 158 PRO A CA 1
ATOM 1273 C C . PRO A 1 158 ? -22.410 1.757 10.364 1.00 98.44 158 PRO A C 1
ATOM 1275 O O . PRO A 1 158 ? -22.952 0.701 10.035 1.00 98.44 158 PRO A O 1
ATOM 1278 N N . ALA A 1 159 ? -21.665 1.848 11.461 1.00 98.31 159 ALA A N 1
ATOM 1279 C CA . ALA A 1 159 ? -21.353 0.683 12.275 1.00 98.31 159 ALA A CA 1
ATOM 1280 C C . ALA A 1 159 ? -21.159 1.043 13.747 1.00 98.31 159 ALA A C 1
ATOM 1282 O O . ALA A 1 159 ? -20.599 2.085 14.094 1.00 98.31 159 ALA A O 1
ATOM 1283 N N . SER A 1 160 ? -21.579 0.122 14.612 1.00 98.25 160 SER A N 1
ATOM 1284 C CA . SER A 1 160 ? -21.080 0.024 15.983 1.00 98.25 160 SER A CA 1
ATOM 1285 C C . SER A 1 160 ? -19.885 -0.923 15.983 1.00 98.25 160 SER A C 1
ATOM 1287 O O . SER A 1 160 ? -19.942 -1.986 15.360 1.00 98.25 160 SER A O 1
ATOM 1289 N N . ILE A 1 161 ? -18.810 -0.545 16.664 1.00 97.81 161 ILE A N 1
ATOM 1290 C CA . ILE A 1 161 ? -17.568 -1.317 16.701 1.00 97.81 161 ILE A CA 1
ATOM 1291 C C . ILE A 1 161 ? -17.086 -1.487 18.142 1.00 97.81 161 ILE A C 1
ATOM 1293 O O . ILE A 1 161 ? -17.378 -0.666 19.012 1.00 97.81 161 ILE A O 1
ATOM 1297 N N . GLU A 1 162 ? -16.360 -2.572 18.381 1.00 95.62 162 GLU A N 1
ATOM 1298 C CA . GLU A 1 162 ? -15.585 -2.760 19.601 1.00 95.62 162 GLU A CA 1
ATOM 1299 C C . GLU A 1 162 ? -14.172 -2.237 19.340 1.00 95.62 162 GLU A C 1
ATOM 1301 O O . GLU A 1 162 ? -13.378 -2.866 18.646 1.00 95.62 162 GLU A O 1
ATOM 1306 N N . ASP A 1 163 ? -13.892 -1.040 19.837 1.00 97.00 163 ASP A N 1
ATOM 1307 C CA . ASP A 1 163 ? -12.593 -0.390 19.727 1.00 97.00 163 ASP A CA 1
ATOM 1308 C C . ASP A 1 163 ? -12.324 0.437 20.992 1.00 97.00 163 ASP A C 1
ATOM 1310 O O . ASP A 1 163 ? -13.233 0.768 21.760 1.00 97.00 163 ASP A O 1
ATOM 1314 N N . LYS A 1 164 ? -11.050 0.757 21.226 1.00 95.25 164 LYS A N 1
ATOM 1315 C CA . LYS A 1 164 ? -10.604 1.514 22.395 1.00 95.25 164 LYS A CA 1
ATOM 1316 C C . LYS A 1 164 ? -11.168 2.938 22.440 1.00 95.25 164 LYS A C 1
ATOM 1318 O O . LYS A 1 164 ? -11.380 3.462 23.534 1.00 95.25 164 LYS A O 1
ATOM 1323 N N . TRP A 1 165 ? -11.359 3.579 21.289 1.00 97.38 165 TRP A N 1
ATOM 1324 C CA . TRP A 1 165 ? -11.669 5.006 21.189 1.00 97.38 165 TRP A CA 1
ATOM 1325 C C . TRP A 1 165 ? -13.022 5.277 20.540 1.00 97.38 165 TRP A C 1
ATOM 1327 O O . TRP A 1 165 ? -13.758 6.148 21.005 1.00 97.38 165 TRP A O 1
ATOM 1337 N N . ILE A 1 166 ? -13.357 4.555 19.470 1.00 98.38 166 ILE A N 1
ATOM 1338 C CA . ILE A 1 166 ? -14.566 4.797 18.681 1.00 98.38 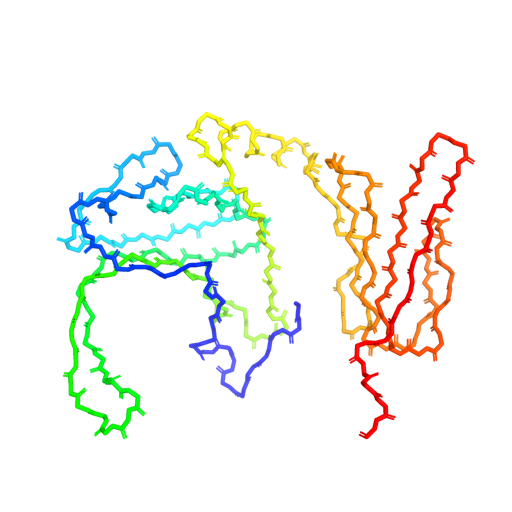166 ILE A CA 1
ATOM 1339 C C . ILE A 1 166 ? -15.593 3.705 18.965 1.00 98.38 166 ILE A C 1
ATOM 1341 O O . ILE A 1 166 ? -15.321 2.527 18.800 1.00 98.38 166 ILE A O 1
ATOM 1345 N N . LYS A 1 167 ? -16.810 4.090 19.365 1.00 98.19 167 LYS A N 1
ATOM 1346 C CA . LYS A 1 167 ? -17.887 3.129 19.670 1.00 98.19 167 LYS A CA 1
ATOM 1347 C C . LYS A 1 167 ? -18.876 2.937 18.523 1.00 98.19 167 LYS A C 1
ATOM 1349 O O . LYS A 1 167 ? -19.355 1.830 18.286 1.00 98.19 167 LYS A O 1
ATOM 1354 N N . LYS A 1 168 ? -19.246 4.026 17.850 1.00 98.50 168 LYS A N 1
ATOM 1355 C CA . LYS A 1 168 ? -20.250 4.025 16.785 1.00 98.50 168 LYS A CA 1
ATOM 1356 C C . LYS A 1 16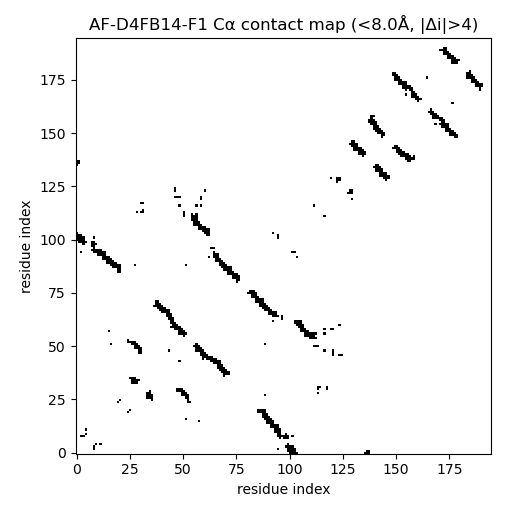8 ? -20.047 5.219 15.863 1.00 98.50 168 LYS A C 1
ATOM 1358 O O . LYS A 1 168 ? -19.794 6.319 16.346 1.00 98.50 168 LYS A O 1
ATOM 1363 N N . VAL A 1 169 ? -20.251 4.998 14.570 1.00 98.62 169 VAL A N 1
ATOM 1364 C CA . VAL A 1 169 ? -20.405 6.041 13.551 1.00 98.62 169 VAL A CA 1
ATOM 1365 C C . VAL A 1 169 ? -21.685 5.745 12.768 1.00 98.62 169 VAL A C 1
ATOM 1367 O O . VAL A 1 169 ? -21.960 4.594 12.432 1.00 98.62 169 VAL A O 1
ATOM 1370 N N . ASP A 1 170 ? -22.526 6.754 12.553 1.00 98.38 170 ASP A N 1
ATOM 1371 C CA . ASP A 1 170 ? -23.891 6.599 12.030 1.00 98.38 170 ASP A CA 1
ATOM 1372 C C . ASP A 1 170 ? -24.040 6.904 10.529 1.00 98.38 170 ASP A C 1
ATOM 1374 O O . ASP A 1 170 ? -25.126 6.731 9.977 1.00 98.38 170 ASP A O 1
ATOM 1378 N N . LYS A 1 171 ? -22.952 7.294 9.859 1.00 98.25 171 LYS A N 1
ATOM 1379 C CA . LYS A 1 171 ? -22.864 7.533 8.411 1.00 98.25 171 LYS A CA 1
ATOM 1380 C C . LYS A 1 171 ? -21.555 6.961 7.852 1.00 98.25 171 LYS A C 1
ATOM 1382 O O . LYS A 1 171 ? -20.603 6.815 8.618 1.00 98.25 171 LYS A O 1
ATOM 1387 N N . PRO A 1 172 ? -21.464 6.672 6.542 1.00 98.62 172 PRO A N 1
ATOM 1388 C CA . PRO A 1 172 ? -20.173 6.447 5.901 1.00 98.62 172 PRO A CA 1
ATOM 1389 C C . PRO A 1 172 ? -19.243 7.637 6.156 1.00 98.62 172 PRO A C 1
ATOM 1391 O O . PRO A 1 172 ? -19.644 8.791 5.993 1.00 98.62 172 PRO A O 1
ATOM 1394 N N . ALA A 1 173 ? -18.031 7.361 6.623 1.00 98.62 173 ALA A N 1
ATOM 1395 C CA . ALA A 1 173 ? -17.107 8.388 7.081 1.00 98.62 173 ALA A CA 1
ATOM 1396 C C . ALA A 1 173 ? -15.671 7.868 7.164 1.00 98.62 173 ALA A C 1
ATOM 1398 O O . ALA A 1 173 ? -15.410 6.672 7.288 1.00 98.62 173 ALA A O 1
ATOM 1399 N N . ILE A 1 174 ? -14.732 8.801 7.177 1.00 98.88 174 ILE A N 1
ATOM 1400 C CA . ILE A 1 174 ? -13.356 8.583 7.595 1.00 98.88 174 ILE A CA 1
ATOM 1401 C C . ILE A 1 174 ? -13.198 9.256 8.953 1.00 98.88 174 ILE A C 1
ATOM 1403 O O . ILE A 1 174 ? -13.488 10.443 9.104 1.00 98.88 174 ILE A O 1
ATOM 1407 N N . VAL A 1 175 ? -12.737 8.496 9.939 1.00 98.88 175 VAL A N 1
ATOM 1408 C CA . VAL A 1 175 ? -12.378 8.991 11.270 1.00 98.88 175 VAL A CA 1
ATOM 1409 C C . VAL A 1 175 ? -10.897 8.716 11.489 1.00 98.88 175 VAL A C 1
ATOM 1411 O O . VAL A 1 175 ? -10.367 7.717 11.003 1.00 98.88 175 VAL A O 1
ATOM 1414 N N . MET A 1 176 ? -10.205 9.586 12.217 1.00 98.88 176 MET A N 1
ATOM 1415 C CA . MET A 1 176 ? -8.838 9.334 12.668 1.00 98.88 176 MET A CA 1
ATOM 1416 C C . MET A 1 176 ? -8.692 9.704 14.136 1.00 98.88 176 MET A C 1
ATOM 1418 O O . MET A 1 176 ? -9.260 10.694 14.596 1.00 98.88 176 MET A O 1
ATOM 1422 N N . THR A 1 177 ? -7.901 8.922 14.866 1.00 98.81 177 THR A N 1
ATOM 1423 C CA . THR A 1 177 ? -7.574 9.187 16.268 1.00 98.81 177 THR A CA 1
ATOM 1424 C C . THR A 1 177 ? -6.071 9.174 16.487 1.00 98.81 177 THR A C 1
ATOM 1426 O O . THR A 1 177 ? -5.388 8.256 16.033 1.00 98.81 177 THR A O 1
ATOM 1429 N N . HIS A 1 178 ? -5.565 10.134 17.255 1.00 98.69 178 HIS A N 1
ATOM 1430 C CA . HIS A 1 178 ? -4.175 10.173 17.703 1.00 98.69 178 HIS A CA 1
ATOM 1431 C C . HIS A 1 178 ? -4.150 10.436 19.210 1.00 98.69 178 HIS A C 1
ATOM 1433 O O . HIS A 1 178 ? -4.504 11.525 19.674 1.00 98.69 178 HIS A O 1
ATOM 1439 N N . ARG A 1 179 ? -3.759 9.420 19.991 1.00 97.25 179 ARG A N 1
ATOM 1440 C CA . ARG A 1 179 ? -3.579 9.569 21.438 1.00 97.25 179 ARG A CA 1
ATOM 1441 C C . ARG A 1 179 ? -2.196 10.149 21.708 1.00 97.25 179 ARG A C 1
ATOM 1443 O O . ARG A 1 179 ? -1.198 9.446 21.595 1.00 97.25 179 ARG A O 1
ATOM 1450 N N . GLN A 1 180 ? -2.157 11.411 22.110 1.00 95.56 180 GLN A N 1
ATOM 1451 C CA . GLN A 1 180 ? -0.966 12.024 22.687 1.00 95.56 180 GLN A CA 1
ATOM 1452 C C . GLN A 1 180 ? -0.932 11.757 24.198 1.00 95.56 180 GLN A C 1
ATOM 1454 O O . GLN A 1 180 ? -1.789 11.051 24.734 1.00 95.56 180 GLN A O 1
ATOM 1459 N N . LYS A 1 181 ? 0.070 12.300 24.898 1.00 94.44 181 LYS A N 1
ATOM 1460 C CA . LYS A 1 181 ? 0.286 12.049 26.331 1.00 94.44 181 LYS A CA 1
ATOM 1461 C C . LYS A 1 181 ? -0.996 12.249 27.151 1.00 94.44 181 LYS A C 1
ATOM 1463 O O . LYS A 1 181 ? -1.492 11.296 27.754 1.00 94.44 181 LYS A O 1
ATOM 1468 N N . ASP A 1 182 ? -1.581 13.442 27.060 1.00 96.38 182 ASP A N 1
ATOM 1469 C CA . ASP A 1 182 ? -2.734 13.836 27.879 1.00 96.38 182 ASP A CA 1
ATOM 1470 C C . ASP A 1 182 ? -4.029 13.988 27.063 1.00 96.38 182 ASP A C 1
ATOM 1472 O O . ASP A 1 182 ? -5.127 13.833 27.598 1.00 96.38 182 ASP A O 1
ATOM 1476 N N . THR A 1 183 ? -3.932 14.161 25.743 1.00 98.00 183 THR A N 1
ATOM 1477 C CA . THR A 1 183 ? -5.071 14.436 24.854 1.00 98.00 183 THR A CA 1
ATOM 1478 C C . THR A 1 183 ? -5.338 13.301 23.867 1.00 98.00 183 THR A C 1
ATOM 1480 O O . THR A 1 183 ? -4.439 12.578 23.440 1.00 98.00 183 THR A O 1
ATOM 1483 N N . LEU A 1 184 ? -6.611 13.115 23.512 1.00 98.44 184 LEU A N 1
ATOM 1484 C CA . LEU A 1 184 ? -7.028 12.296 22.376 1.00 98.44 184 LEU A CA 1
ATOM 1485 C C . LEU A 1 184 ? -7.530 13.246 21.289 1.00 98.44 184 LEU A C 1
ATOM 1487 O O . LEU A 1 184 ? -8.545 13.912 21.482 1.00 98.44 184 LEU A O 1
ATOM 1491 N N . ILE A 1 185 ? -6.810 13.322 20.174 1.00 98.69 185 ILE A N 1
ATOM 1492 C CA . ILE A 1 185 ? -7.231 14.104 19.010 1.00 98.69 185 ILE A CA 1
ATOM 1493 C C . ILE A 1 185 ? -8.086 13.201 18.131 1.00 98.69 185 ILE A C 1
ATOM 1495 O O . ILE A 1 185 ? -7.681 12.075 17.839 1.00 98.69 185 ILE A O 1
ATOM 1499 N N . VAL A 1 186 ? -9.245 13.705 17.712 1.00 98.75 186 VAL A N 1
ATOM 1500 C CA . VAL A 1 186 ? -10.172 13.010 16.817 1.00 98.75 186 VAL A CA 1
ATOM 1501 C C . VAL A 1 186 ? -10.523 13.936 15.657 1.00 98.75 186 VAL A C 1
ATOM 1503 O O . VAL A 1 186 ? -10.887 15.089 15.883 1.00 98.75 186 VAL A O 1
ATOM 1506 N N . SER A 1 187 ? -10.429 13.437 14.428 1.00 98.75 187 SER A N 1
ATOM 1507 C CA . SER A 1 187 ? -10.966 14.094 13.233 1.00 98.75 187 SER A CA 1
ATOM 1508 C C . SER A 1 187 ? -11.970 13.178 12.542 1.00 98.75 187 SER A C 1
ATOM 1510 O O . SER A 1 187 ? -11.875 11.954 12.643 1.00 98.75 187 SER A O 1
ATOM 1512 N N . ALA A 1 188 ? -12.950 13.769 11.861 1.00 98.62 188 ALA A N 1
ATOM 1513 C CA . ALA A 1 188 ? -13.964 13.037 11.117 1.00 98.62 188 ALA A CA 1
ATOM 1514 C C . ALA A 1 188 ? -14.387 13.817 9.869 1.00 98.62 188 ALA A C 1
ATOM 1516 O O . ALA A 1 188 ? -14.468 15.046 9.898 1.00 98.62 188 ALA A O 1
ATOM 1517 N N . VAL A 1 189 ? -14.668 13.099 8.786 1.00 98.69 189 VAL A N 1
ATOM 1518 C CA . VAL A 1 189 ? -15.164 13.649 7.520 1.00 98.69 189 VAL A CA 1
ATOM 1519 C C . VAL A 1 189 ? -15.958 12.578 6.776 1.00 98.69 189 VAL A C 1
ATOM 1521 O O . VAL A 1 189 ? -15.678 11.392 6.925 1.00 98.69 189 VAL A O 1
ATOM 1524 N N . THR A 1 190 ? -16.923 12.968 5.949 1.00 98.38 190 THR A N 1
ATOM 1525 C CA . THR A 1 190 ? -17.394 12.099 4.863 1.00 98.38 190 THR A CA 1
ATOM 1526 C C . THR A 1 190 ? -16.775 12.592 3.557 1.00 98.38 190 THR A C 1
ATOM 1528 O O . THR A 1 190 ? -16.793 13.798 3.313 1.00 98.38 190 THR A O 1
ATOM 1531 N N . PRO A 1 191 ? -16.182 11.710 2.734 1.00 96.81 191 PRO A N 1
ATOM 1532 C CA . PRO A 1 191 ? -15.683 12.111 1.424 1.00 96.81 191 PRO A CA 1
ATOM 1533 C C . PRO A 1 191 ? -16.819 12.371 0.421 1.00 96.81 191 PRO A C 1
ATOM 1535 O O . PRO A 1 191 ? -16.558 12.912 -0.650 1.00 96.81 191 PRO A O 1
ATOM 1538 N N . ASP A 1 192 ? -18.058 11.982 0.747 1.00 97.06 192 ASP A N 1
ATOM 1539 C CA . ASP A 1 192 ? -19.238 12.330 -0.039 1.00 97.06 192 ASP A CA 1
ATOM 1540 C C . ASP A 1 192 ? -19.475 13.845 0.027 1.00 97.06 192 ASP A C 1
ATOM 1542 O O . ASP A 1 192 ? -19.683 14.410 1.103 1.00 97.06 192 ASP A O 1
ATOM 1546 N N . LEU A 1 193 ? -19.439 14.496 -1.137 1.00 96.56 193 LEU A N 1
ATOM 1547 C CA . LEU A 1 193 ? -19.664 15.934 -1.264 1.00 96.56 193 LEU A CA 1
ATOM 1548 C C . LEU A 1 193 ? -21.115 16.326 -0.956 1.00 96.56 193 LEU A C 1
ATOM 1550 O O . LEU A 1 193 ? -21.371 17.497 -0.680 1.00 96.56 193 LEU A O 1
ATOM 1554 N N . ASN A 1 194 ? -22.039 15.356 -0.970 1.00 91.81 194 ASN A N 1
ATOM 1555 C CA . ASN A 1 194 ? -23.458 15.535 -0.686 1.00 91.81 194 ASN A CA 1
ATOM 1556 C C . ASN A 1 194 ? -24.072 16.678 -1.515 1.00 91.81 194 ASN A C 1
ATOM 1558 O O . ASN A 1 194 ? -24.721 17.583 -0.978 1.00 91.81 194 ASN A O 1
ATOM 1562 N N . MET A 1 195 ? -23.813 16.643 -2.823 1.00 91.19 195 MET A N 1
ATOM 1563 C CA . MET A 1 195 ? -24.255 17.632 -3.805 1.00 91.19 195 MET A CA 1
ATOM 1564 C C . MET A 1 195 ? -24.644 16.989 -5.131 1.00 91.19 195 MET A C 1
ATOM 1566 O O . MET A 1 195 ? -24.129 15.885 -5.420 1.00 91.19 195 MET A O 1
#

InterPro domains:
  IPR003159 Polysaccharide lyase family 8, central domain [PF02278] (2-118)
  IPR004103 Polysaccharide lyase family 8, C-terminal [PF02884] (132-188)
  IPR011013 Galactose mutarotase-like domain superfamily [SSF74650] (1-126)
  IPR011071 Polysaccharide lyase family 8-like, C-terminal [G3DSA:2.60.220.10] (131-195)
  IPR011071 Polysaccharide lyase family 8-like, C-terminal [SSF49863] (131-195)
  IPR014718 Glycoside hydrolase-type carbohydrate-binding [G3DSA:2.70.98.10] (1-130)
  IPR039174 Chondroitin sulfate ABC lyase [PTHR37322] (1-195)

Radius of gyration: 19.59 Å; Cα contacts (8 Å, |Δi|>4): 426; chains: 1; bounding box: 45×34×60 Å

pLDDT: mean 98.03, std 1.24, range [91.19, 98.94]

Foldseek 3Di:
DFDADPFLLVVPKAWPDKDFDDPQFQWKAKLNDIDRDPFDKDWDAALIWMAGSQGKIKHWHHAGTKMWGFYKDWFADDPPRHIDIGTMTIMIGRQSVGRGGGDGDMDIDNNDDSVVSVVQSVCCVVVHQAKDFPDDDPAKTWIQGNVQRKIKIQGPAWDADPDPPDGTDHGGKIKMWHDDPPDIDIDIDHPPPVD

Organism: NCBI:txid500638

Nearest PDB structures (foldseek):
  1hn0-assembly1_A  TM=1.003E+00  e=1.879E-32  Proteus vulgaris
  7yke-assembly1_A  TM=1.003E+00  e=2.090E-32  Proteus vulgaris
  1lxm-assembly1_A  TM=7.432E-01  e=4.540E-07  Streptococcus agalactiae
  1n7o-assembly1_A  TM=7.434E-01  e=7.337E-07  Streptococcus pneumoniae
  1i8q-assembly1_A  TM=7.379E-01  e=2.783E-06  Streptococcus agalactiae

Secondary structure (DSSP, 8-state):
--B--TTTTTT-EEEEEEEE--SSS--EEETTEEE--SSEEEEE-TT-EEE-TTS-EEEEEE-S-EEEEEEEEEEE-TTT--EEEEEEEEEEEEGGGSSSSB--EEEEETT--HHHHHHHHHHHHTT-SSEEEEEESSSEEEEEETTTTEEEEEESS-EE---SS--EESSSEEEEEEE-SS-EEEEEE-S----

Sequence (195 aa):
SNINSSDKNKNVETTLFQHAITPTLNTIWINGQKIEAIPYQTTLKQGDWLIDSNGNGYLITQAEKVNVSRQHQTSAENKNRQPTEGNFSSAWIDHSVQPKDSNYEYMVFLDATPEKMGEMAKKFRENNGLYQVVRKDKDVHIIYDKLSNVTGYAFYQPASIEDKWIKKVDKPAIVMTHRQKDTLIVSAVTPDLNM

Mean predicted aligned error: 2.82 Å